Protein AF-A0A6A5S2Z6-F1 (afdb_monomer)

Structure (mmCIF, N/CA/C/O backbone):
data_AF-A0A6A5S2Z6-F1
#
_entry.id   AF-A0A6A5S2Z6-F1
#
loop_
_atom_site.group_PDB
_atom_site.id
_atom_site.type_symbol
_atom_site.label_atom_id
_atom_site.label_alt_id
_atom_site.label_comp_id
_atom_site.label_asym_id
_atom_site.label_entity_id
_atom_site.label_seq_id
_atom_site.pdbx_PDB_ins_code
_atom_site.Cartn_x
_atom_site.Cartn_y
_atom_site.Cartn_z
_atom_site.occupancy
_atom_site.B_iso_or_equiv
_atom_site.auth_seq_id
_atom_site.auth_comp_id
_atom_site.auth_asym_id
_atom_site.auth_atom_id
_atom_site.pdbx_PDB_model_num
ATOM 1 N N . MET A 1 1 ? -5.981 -47.935 0.123 1.00 41.50 1 MET A N 1
ATOM 2 C CA . MET A 1 1 ? -4.737 -47.776 -0.663 1.00 41.50 1 MET A CA 1
ATOM 3 C C . MET A 1 1 ? -5.058 -46.862 -1.833 1.00 41.50 1 MET A C 1
ATOM 5 O O . MET A 1 1 ? -5.382 -47.345 -2.907 1.00 41.50 1 MET A O 1
ATOM 9 N N . ALA A 1 2 ? -5.114 -45.555 -1.586 1.00 50.84 2 ALA A N 1
ATOM 10 C CA . ALA A 1 2 ? -5.423 -44.554 -2.604 1.00 50.84 2 ALA A CA 1
ATOM 11 C C . ALA A 1 2 ? -4.819 -43.206 -2.184 1.00 50.84 2 ALA A C 1
ATOM 13 O O . ALA A 1 2 ? -5.533 -42.231 -2.041 1.00 50.84 2 ALA A O 1
ATOM 14 N N . ASP A 1 3 ? -3.508 -43.184 -1.949 1.00 50.66 3 ASP A N 1
ATOM 15 C CA . ASP A 1 3 ? -2.749 -41.972 -1.633 1.00 50.66 3 ASP A CA 1
ATOM 16 C C . ASP A 1 3 ? -1.362 -42.120 -2.265 1.00 50.66 3 ASP A C 1
ATOM 18 O O . ASP A 1 3 ? -0.430 -42.562 -1.606 1.00 50.66 3 ASP A O 1
ATOM 22 N N . ASP A 1 4 ? -1.245 -41.865 -3.572 1.00 52.19 4 ASP A N 1
ATOM 23 C CA . ASP A 1 4 ? 0.084 -41.668 -4.192 1.00 52.19 4 ASP A CA 1
ATOM 24 C C . ASP A 1 4 ? 0.069 -40.912 -5.539 1.00 52.19 4 ASP A C 1
ATOM 26 O O . ASP A 1 4 ? 1.109 -40.520 -6.061 1.00 52.19 4 ASP A O 1
ATOM 30 N N . GLN A 1 5 ? -1.102 -40.645 -6.133 1.00 50.44 5 GLN A N 1
ATOM 31 C CA . GLN A 1 5 ? -1.165 -39.979 -7.445 1.00 50.44 5 GLN A CA 1
ATOM 32 C C . GLN A 1 5 ? -1.179 -38.441 -7.380 1.00 50.44 5 GLN A C 1
ATOM 34 O O . GLN A 1 5 ? -0.832 -37.791 -8.365 1.00 50.44 5 GLN A O 1
ATOM 39 N N . SER A 1 6 ? -1.512 -37.833 -6.234 1.00 51.25 6 SER A N 1
ATOM 40 C CA . SER A 1 6 ? -1.647 -36.368 -6.135 1.00 51.25 6 SER A CA 1
ATOM 41 C C . SER A 1 6 ? -0.305 -35.631 -6.013 1.00 51.25 6 SER A C 1
ATOM 43 O O . SER A 1 6 ? -0.178 -34.522 -6.526 1.00 51.25 6 SER A O 1
ATOM 45 N N . SER A 1 7 ? 0.715 -36.241 -5.397 1.00 50.59 7 SER A N 1
ATOM 46 C CA . SER A 1 7 ? 2.039 -35.612 -5.231 1.00 50.59 7 SER A CA 1
ATOM 47 C C . SER A 1 7 ? 2.850 -35.576 -6.530 1.00 50.59 7 SER A C 1
ATOM 49 O O . SER A 1 7 ? 3.610 -34.637 -6.757 1.00 50.59 7 SER A O 1
ATOM 51 N N . SER A 1 8 ? 2.650 -36.551 -7.425 1.00 48.97 8 SER A N 1
ATOM 52 C CA . SER A 1 8 ? 3.337 -36.584 -8.725 1.00 48.97 8 SER A CA 1
ATOM 53 C C . SER A 1 8 ? 2.816 -35.520 -9.699 1.00 48.97 8 SER A C 1
ATOM 55 O O . SER A 1 8 ? 3.585 -35.012 -10.507 1.00 48.97 8 SER A O 1
ATOM 57 N N . SER A 1 9 ? 1.538 -35.129 -9.615 1.00 49.09 9 SER A N 1
ATOM 58 C CA . SER A 1 9 ? 0.952 -34.158 -10.554 1.00 49.09 9 SER A CA 1
ATOM 59 C C . SER A 1 9 ? 1.384 -32.708 -10.289 1.00 49.09 9 SER A C 1
ATOM 61 O O . SER A 1 9 ? 1.460 -31.928 -11.235 1.00 49.09 9 SER A O 1
ATOM 63 N N . SER A 1 10 ? 1.701 -32.351 -9.037 1.00 51.34 10 SER A N 1
ATOM 64 C CA . SER A 1 10 ? 2.204 -31.012 -8.675 1.00 51.34 10 SER A CA 1
ATOM 65 C C . SER A 1 10 ? 3.621 -30.783 -9.206 1.00 51.34 10 SER A C 1
ATOM 67 O O . SER A 1 10 ? 3.896 -29.760 -9.819 1.00 51.34 10 SER A O 1
ATOM 69 N N . SER A 1 11 ? 4.501 -31.782 -9.068 1.00 56.34 11 SER A N 1
ATOM 70 C CA . SER A 1 11 ? 5.896 -31.687 -9.518 1.00 56.34 11 SER A CA 1
ATOM 71 C C . SER A 1 11 ? 6.036 -31.554 -11.038 1.00 56.34 11 SER A C 1
ATOM 73 O O . SER A 1 11 ? 7.021 -30.989 -11.508 1.00 56.34 11 SER A O 1
ATOM 75 N N . VAL A 1 12 ? 5.091 -32.093 -11.813 1.00 53.78 12 VAL A N 1
ATOM 76 C CA . VAL A 1 12 ? 5.118 -32.027 -13.283 1.00 53.78 12 VAL A CA 1
ATOM 77 C C . VAL A 1 12 ? 4.603 -30.675 -13.784 1.00 53.78 12 VAL A C 1
ATOM 79 O O . VAL A 1 12 ? 5.118 -30.171 -14.778 1.00 53.78 12 VAL A O 1
ATOM 82 N N . ALA A 1 13 ? 3.643 -30.063 -13.082 1.00 54.66 13 ALA A N 1
ATOM 83 C CA . ALA A 1 13 ? 3.184 -28.705 -13.373 1.00 54.66 13 ALA A CA 1
ATOM 84 C C . ALA A 1 13 ? 4.281 -27.668 -13.079 1.00 54.66 13 ALA A C 1
ATOM 86 O O . ALA A 1 13 ? 4.566 -26.833 -13.934 1.00 54.66 13 ALA A O 1
ATOM 87 N N . ASP A 1 14 ? 4.970 -27.799 -11.941 1.00 54.94 14 ASP A N 1
ATOM 88 C CA . ASP A 1 14 ? 6.100 -26.930 -11.583 1.00 54.94 14 ASP A CA 1
ATOM 89 C C . ASP A 1 14 ? 7.284 -27.095 -12.556 1.00 54.94 14 ASP A C 1
ATOM 91 O O . ASP A 1 14 ? 7.950 -26.126 -12.918 1.00 54.94 14 ASP A O 1
ATOM 95 N N . ALA A 1 15 ? 7.537 -28.319 -13.037 1.00 57.22 15 ALA A N 1
ATOM 96 C CA . ALA A 1 15 ? 8.577 -28.583 -14.034 1.00 57.22 15 ALA A CA 1
ATOM 97 C C . ALA A 1 15 ? 8.221 -28.044 -15.431 1.00 57.22 15 ALA A C 1
ATOM 99 O O . ALA A 1 15 ? 9.108 -27.586 -16.154 1.00 57.22 15 ALA A O 1
ATOM 100 N N . ALA A 1 16 ? 6.941 -28.087 -15.814 1.00 56.09 16 ALA A N 1
ATOM 101 C CA . ALA A 1 16 ? 6.461 -27.534 -17.077 1.00 56.09 16 ALA A CA 1
ATOM 102 C C . ALA A 1 16 ? 6.534 -25.999 -17.082 1.00 56.09 16 ALA A C 1
ATOM 104 O O . ALA A 1 16 ? 7.055 -25.431 -18.041 1.00 56.09 16 ALA A O 1
ATOM 105 N N . ASP A 1 17 ? 6.117 -25.352 -15.990 1.00 56.16 17 ASP A N 1
ATOM 106 C CA . ASP A 1 17 ? 6.232 -23.900 -15.798 1.00 56.16 17 ASP A CA 1
ATOM 107 C C . ASP A 1 17 ? 7.704 -23.449 -15.804 1.00 56.16 17 ASP A C 1
ATOM 109 O O . ASP A 1 17 ? 8.085 -22.529 -16.532 1.00 56.16 17 ASP A O 1
ATOM 113 N N . ALA A 1 18 ? 8.583 -24.182 -15.110 1.00 58.03 18 ALA A N 1
ATOM 114 C CA . ALA A 1 18 ? 10.022 -23.922 -15.136 1.00 58.03 18 ALA A CA 1
ATOM 115 C C . ALA A 1 18 ? 10.637 -24.109 -16.539 1.00 58.03 18 ALA A C 1
ATOM 117 O O . ALA A 1 18 ? 11.513 -23.340 -16.944 1.00 58.03 18 ALA A O 1
ATOM 118 N N . GLN A 1 19 ? 10.191 -25.109 -17.309 1.00 55.06 19 GLN A N 1
ATOM 119 C CA . GLN A 1 19 ? 10.643 -25.321 -18.689 1.00 55.06 19 GLN A CA 1
ATOM 120 C C . GLN A 1 19 ? 10.157 -24.231 -19.646 1.00 55.06 19 GLN A C 1
ATOM 122 O O . GLN A 1 19 ? 10.917 -23.841 -20.534 1.00 55.06 19 GLN A O 1
ATOM 127 N N . GLU A 1 20 ? 8.933 -23.735 -19.476 1.00 60.19 20 GLU A N 1
ATOM 128 C CA . GLU A 1 20 ? 8.375 -22.641 -20.274 1.00 60.19 20 GLU A CA 1
ATOM 129 C C . GLU A 1 20 ? 9.104 -21.320 -19.984 1.00 60.19 20 GLU A C 1
ATOM 131 O O . GLU A 1 20 ? 9.536 -20.633 -20.915 1.00 60.19 20 GLU A O 1
ATOM 136 N N . GLN A 1 21 ? 9.387 -21.035 -18.708 1.00 58.72 21 GLN A N 1
ATOM 137 C CA . GLN A 1 21 ? 10.212 -19.894 -18.295 1.00 58.72 21 GLN A CA 1
ATOM 138 C C . GLN A 1 21 ? 11.647 -19.978 -18.847 1.00 58.72 21 GLN A C 1
ATOM 140 O O . GLN A 1 21 ? 12.187 -18.983 -19.342 1.00 58.72 21 GLN A O 1
ATOM 145 N N . LEU A 1 22 ? 12.265 -21.166 -18.830 1.00 59.12 22 LEU A N 1
ATOM 146 C CA . LEU A 1 22 ? 13.598 -21.389 -19.407 1.00 59.12 22 LEU A CA 1
ATOM 147 C C . LEU A 1 22 ? 13.611 -21.231 -20.934 1.00 59.12 22 LEU A C 1
ATOM 149 O O . LEU A 1 22 ? 14.562 -20.665 -21.483 1.00 59.12 22 LEU A O 1
ATOM 153 N N . HIS A 1 23 ? 12.573 -21.706 -21.629 1.00 61.09 23 HIS A N 1
ATOM 154 C CA . HIS A 1 23 ? 12.463 -21.544 -23.081 1.00 61.09 23 HIS A CA 1
ATOM 155 C C . HIS A 1 23 ? 12.297 -20.072 -23.463 1.00 61.09 23 HIS A C 1
ATOM 157 O O . HIS A 1 23 ? 13.029 -19.599 -24.334 1.00 61.09 23 HIS A O 1
ATOM 163 N N . GLY A 1 24 ? 11.427 -19.340 -22.756 1.00 59.97 24 GLY A N 1
ATOM 164 C CA . GLY A 1 24 ? 11.232 -17.901 -22.945 1.00 59.97 24 GLY A CA 1
ATOM 165 C C . GLY A 1 24 ? 12.503 -17.083 -22.684 1.00 59.97 24 GLY A C 1
ATOM 166 O O . GLY A 1 24 ? 12.833 -16.176 -23.451 1.00 59.97 24 GLY A O 1
ATOM 167 N N . SER A 1 25 ? 13.275 -17.457 -21.657 1.00 58.16 25 SER A N 1
ATOM 168 C CA . SER A 1 25 ? 14.577 -16.850 -21.342 1.00 58.16 25 SER A CA 1
ATOM 169 C C . SER A 1 25 ? 15.606 -17.026 -22.460 1.00 58.16 25 SER A C 1
ATOM 171 O O . SER A 1 25 ? 16.269 -16.070 -22.876 1.00 58.16 25 SER A O 1
ATOM 173 N N . LYS A 1 26 ? 15.692 -18.236 -23.019 1.00 60.84 26 LYS A N 1
ATOM 174 C CA . LYS A 1 26 ? 16.638 -18.561 -24.090 1.00 60.84 26 LYS A CA 1
ATOM 175 C C . LYS A 1 26 ? 16.290 -17.884 -25.416 1.00 60.84 26 LYS A C 1
ATOM 177 O O . LYS A 1 26 ? 17.191 -17.397 -26.098 1.00 60.84 26 LYS A O 1
ATOM 182 N N . THR A 1 27 ? 15.012 -17.846 -25.793 1.00 65.25 27 THR A N 1
ATOM 183 C CA . THR A 1 27 ? 14.573 -17.189 -27.035 1.00 65.25 27 THR A CA 1
ATOM 184 C C . THR A 1 27 ? 14.797 -15.684 -26.990 1.00 65.25 27 THR A C 1
ATOM 186 O O . THR A 1 27 ? 15.236 -15.110 -27.983 1.00 65.25 27 THR A O 1
ATOM 189 N N . PHE A 1 28 ? 14.583 -15.059 -25.829 1.00 62.12 28 PHE A N 1
ATOM 190 C CA . PHE A 1 28 ? 14.819 -13.631 -25.648 1.00 62.12 28 PHE A CA 1
ATOM 191 C C . PHE A 1 28 ? 16.302 -13.258 -25.776 1.00 62.12 28 PHE A C 1
ATOM 193 O O . PHE A 1 28 ? 16.645 -12.329 -26.505 1.00 62.12 28 PHE A O 1
ATOM 200 N N . TYR A 1 29 ? 17.194 -14.015 -25.127 1.00 61.50 29 TYR A N 1
ATOM 201 C CA . TYR A 1 29 ? 18.642 -13.788 -25.215 1.00 61.50 29 TYR A CA 1
ATOM 202 C C . TYR A 1 29 ? 19.142 -13.781 -26.669 1.00 61.50 29 TYR A C 1
ATOM 204 O O . TYR A 1 29 ? 19.932 -12.923 -27.045 1.00 61.50 29 TYR A O 1
ATOM 212 N N . ILE A 1 30 ? 18.636 -14.701 -27.496 1.00 67.44 30 ILE A N 1
ATOM 213 C CA . ILE A 1 30 ? 18.997 -14.819 -28.918 1.00 67.44 30 ILE A CA 1
ATOM 214 C C . ILE A 1 30 ? 18.457 -13.644 -29.755 1.00 67.44 30 ILE A C 1
ATOM 216 O O . ILE A 1 30 ? 19.055 -13.308 -30.774 1.00 67.44 30 ILE A O 1
ATOM 220 N N . GLN A 1 31 ? 17.334 -13.039 -29.357 1.00 63.91 31 GLN A N 1
ATOM 221 C CA . GLN A 1 31 ? 16.683 -11.959 -30.107 1.00 63.91 31 GLN A CA 1
ATOM 222 C C . GLN A 1 31 ? 17.160 -10.555 -29.727 1.00 63.91 31 GLN A C 1
ATOM 224 O O . GLN A 1 31 ? 17.081 -9.662 -30.566 1.00 63.91 31 GLN A O 1
ATOM 229 N N . VAL A 1 32 ? 17.609 -10.343 -28.486 1.00 62.75 32 VAL A N 1
ATOM 230 C CA . VAL A 1 32 ? 17.874 -8.993 -27.953 1.00 62.75 32 VAL A CA 1
ATOM 231 C C . VAL A 1 32 ? 19.346 -8.697 -27.703 1.00 62.75 32 VAL A C 1
ATOM 233 O O . VAL A 1 32 ? 19.722 -7.531 -27.710 1.00 62.75 32 VAL A O 1
ATOM 236 N N . VAL A 1 33 ? 20.188 -9.711 -27.506 1.00 60.94 33 VAL A N 1
ATOM 237 C CA . VAL A 1 33 ? 21.628 -9.493 -27.343 1.00 60.94 33 VAL A CA 1
ATOM 238 C C . VAL A 1 33 ? 22.299 -9.635 -28.704 1.00 60.94 33 VAL A C 1
ATOM 240 O O . VAL A 1 33 ? 22.425 -10.747 -29.225 1.00 60.94 33 VAL A O 1
ATOM 243 N N . GLU A 1 34 ? 22.732 -8.519 -29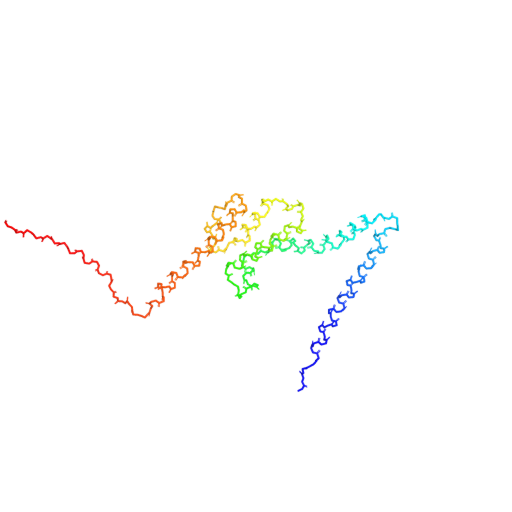.294 1.00 63.00 34 GLU A N 1
ATOM 244 C CA . GLU A 1 34 ? 23.580 -8.575 -30.486 1.00 63.00 34 GLU A CA 1
ATOM 245 C C . GLU A 1 34 ? 24.959 -9.136 -30.102 1.00 63.00 34 GLU A C 1
ATOM 247 O O . GLU A 1 34 ? 25.438 -8.948 -28.985 1.00 63.00 34 GLU A O 1
ATOM 252 N N . ARG A 1 35 ? 25.635 -9.851 -31.013 1.00 61.22 35 ARG A N 1
ATOM 253 C CA . ARG A 1 35 ? 26.946 -10.473 -30.712 1.00 61.22 35 ARG A CA 1
ATOM 254 C C . ARG A 1 35 ? 28.013 -9.478 -30.250 1.00 61.22 35 ARG A C 1
ATOM 256 O O . ARG A 1 35 ? 28.972 -9.896 -29.603 1.00 61.22 35 ARG A O 1
ATOM 263 N N . ASP A 1 36 ? 27.829 -8.211 -30.595 1.00 67.62 36 ASP A N 1
ATOM 264 C CA . ASP A 1 36 ? 28.790 -7.137 -30.380 1.00 67.62 36 ASP A CA 1
ATOM 265 C C . ASP A 1 36 ? 28.407 -6.260 -29.172 1.00 67.62 36 ASP A C 1
ATOM 267 O O . ASP A 1 36 ? 29.111 -5.299 -28.851 1.00 67.62 36 ASP A O 1
ATOM 271 N N . ASP A 1 37 ? 27.313 -6.596 -28.474 1.00 67.81 37 ASP A N 1
ATOM 272 C CA . ASP A 1 37 ? 26.903 -5.902 -27.262 1.00 67.81 37 ASP A CA 1
ATOM 273 C C . ASP A 1 37 ? 27.936 -6.069 -26.148 1.00 67.81 37 ASP A C 1
ATOM 275 O O . ASP A 1 37 ? 28.433 -7.158 -25.842 1.00 67.81 37 ASP A O 1
ATOM 279 N N . SER A 1 38 ? 28.216 -4.963 -25.463 1.00 78.19 38 SER A N 1
ATOM 280 C CA . SER A 1 38 ? 28.967 -5.025 -24.217 1.00 78.19 38 SER A CA 1
ATOM 281 C C . SER A 1 38 ? 28.203 -5.864 -23.186 1.00 78.19 38 SER A C 1
ATOM 283 O O . SER A 1 38 ? 26.974 -5.842 -23.116 1.00 78.19 38 SER A O 1
ATOM 285 N N . PHE A 1 39 ? 28.924 -6.535 -22.290 1.00 75.06 39 PHE A N 1
ATOM 286 C CA . PHE A 1 39 ? 28.296 -7.266 -21.185 1.00 75.06 39 PHE A CA 1
ATOM 287 C C . PHE A 1 39 ? 27.312 -6.394 -20.379 1.00 75.06 39 PHE A C 1
ATOM 289 O O . PHE A 1 39 ? 26.271 -6.875 -19.940 1.00 75.06 39 PHE A O 1
ATOM 296 N N . ALA A 1 40 ? 27.610 -5.101 -20.220 1.00 78.06 40 ALA A N 1
ATOM 297 C CA . ALA A 1 40 ? 26.754 -4.164 -19.501 1.00 78.06 40 ALA A CA 1
ATOM 298 C C . ALA A 1 40 ? 25.430 -3.871 -20.234 1.00 78.06 40 ALA A C 1
ATOM 300 O O . ALA A 1 40 ? 24.387 -3.800 -19.578 1.00 78.06 40 ALA A O 1
ATOM 301 N N . SER A 1 41 ? 25.445 -3.727 -21.567 1.00 74.31 41 SER A N 1
ATOM 302 C CA . SER A 1 41 ? 24.225 -3.512 -22.362 1.00 74.31 41 SER A CA 1
ATOM 303 C C . SER A 1 41 ? 23.371 -4.773 -22.409 1.00 74.31 41 SER A C 1
ATOM 305 O O . SER A 1 41 ? 22.185 -4.698 -22.093 1.00 74.31 41 SER A O 1
ATOM 307 N N . ALA A 1 42 ? 23.983 -5.937 -22.647 1.00 75.06 42 ALA A N 1
ATOM 308 C CA . ALA A 1 42 ? 23.302 -7.230 -22.607 1.00 75.06 42 ALA A CA 1
ATOM 309 C C . ALA A 1 42 ? 22.665 -7.502 -21.232 1.00 75.06 42 ALA A C 1
ATOM 311 O O . ALA A 1 42 ? 21.487 -7.846 -21.140 1.00 75.06 42 ALA A O 1
ATOM 312 N N . TYR A 1 43 ? 23.410 -7.275 -20.142 1.00 75.44 43 TYR A N 1
ATOM 313 C CA . TYR A 1 43 ? 22.893 -7.410 -18.777 1.00 75.44 43 TYR A CA 1
ATOM 314 C C . TYR A 1 43 ? 21.724 -6.460 -18.514 1.00 75.44 43 TYR A C 1
ATOM 316 O O . TYR A 1 43 ? 20.722 -6.871 -17.936 1.00 75.44 43 TYR A O 1
ATOM 324 N N . THR A 1 44 ? 21.825 -5.203 -18.953 1.00 73.44 44 THR A N 1
ATOM 325 C CA . THR A 1 44 ? 20.756 -4.216 -18.767 1.00 73.44 44 THR A CA 1
ATOM 326 C C . THR A 1 44 ? 19.519 -4.583 -19.582 1.00 73.44 44 THR A C 1
ATOM 328 O O . THR A 1 44 ? 18.422 -4.532 -19.047 1.00 73.44 44 THR A O 1
ATOM 331 N N . ALA A 1 45 ? 19.667 -5.029 -20.830 1.00 69.12 45 ALA A N 1
ATOM 332 C CA . ALA A 1 45 ? 18.548 -5.437 -21.677 1.00 69.12 45 ALA A CA 1
ATOM 333 C C . ALA A 1 45 ? 17.808 -6.663 -21.117 1.00 69.12 45 ALA A C 1
ATOM 335 O O . ALA A 1 45 ? 16.580 -6.661 -21.034 1.00 69.12 45 ALA A O 1
ATOM 336 N N . ILE A 1 46 ? 18.550 -7.671 -20.646 1.00 72.38 46 ILE A N 1
ATOM 337 C CA . ILE A 1 46 ? 17.987 -8.857 -19.982 1.00 72.38 46 ILE A CA 1
ATOM 338 C C . ILE A 1 46 ? 17.316 -8.464 -18.666 1.00 72.38 46 ILE A C 1
ATOM 340 O O . ILE A 1 46 ? 16.162 -8.817 -18.425 1.00 72.38 46 ILE A O 1
ATOM 344 N N . LYS A 1 47 ? 18.006 -7.689 -17.823 1.00 70.75 47 LYS A N 1
ATOM 345 C CA . LYS A 1 47 ? 17.457 -7.195 -16.556 1.00 70.75 47 LYS A CA 1
ATOM 346 C C . LYS A 1 47 ? 16.186 -6.392 -16.779 1.00 70.75 47 LYS A C 1
ATOM 348 O O . LYS A 1 47 ? 15.268 -6.503 -15.975 1.00 70.75 47 LYS A O 1
ATOM 353 N N . ASN A 1 48 ? 16.139 -5.602 -17.841 1.00 66.38 48 ASN A N 1
ATOM 354 C CA . ASN A 1 48 ? 14.995 -4.778 -18.153 1.00 66.38 48 ASN A CA 1
ATOM 355 C C . ASN A 1 48 ? 13.827 -5.635 -18.638 1.00 66.38 48 ASN A C 1
ATOM 357 O O . ASN A 1 48 ? 12.751 -5.583 -18.063 1.00 66.38 48 ASN A O 1
ATOM 361 N N . HIS A 1 49 ? 14.039 -6.521 -19.602 1.00 65.56 49 HIS A N 1
ATOM 362 C CA . HIS A 1 49 ? 12.965 -7.367 -20.116 1.00 65.56 49 HIS A CA 1
ATOM 363 C C . HIS A 1 49 ? 12.310 -8.252 -19.049 1.00 65.56 49 HIS A C 1
ATOM 365 O O . HIS A 1 49 ? 11.086 -8.325 -18.974 1.00 65.56 49 HIS A O 1
ATOM 371 N N . PHE A 1 50 ? 13.108 -8.870 -18.174 1.00 61.69 50 PHE A N 1
ATOM 372 C CA . PHE A 1 50 ? 12.563 -9.722 -17.115 1.00 61.69 50 PHE A CA 1
ATOM 373 C C . PHE A 1 50 ? 12.008 -8.946 -15.921 1.00 61.69 50 PHE A C 1
ATOM 375 O O . PHE A 1 50 ? 11.208 -9.504 -15.182 1.00 61.69 50 PHE A O 1
ATOM 382 N N . ASN A 1 51 ? 12.367 -7.673 -15.728 1.00 62.06 51 ASN A N 1
ATOM 383 C CA . ASN A 1 51 ? 11.800 -6.874 -14.638 1.00 62.06 51 ASN A CA 1
ATOM 384 C C . ASN A 1 51 ? 10.630 -5.967 -15.055 1.00 62.06 51 ASN A C 1
ATOM 386 O O . ASN A 1 51 ? 9.973 -5.448 -14.156 1.00 62.06 51 ASN A O 1
ATOM 390 N N . HIS A 1 52 ? 10.406 -5.661 -16.341 1.00 62.31 52 HIS A N 1
ATOM 391 C CA . HIS A 1 52 ? 9.742 -4.387 -16.681 1.00 62.31 52 HIS A CA 1
ATOM 392 C C . HIS A 1 52 ? 8.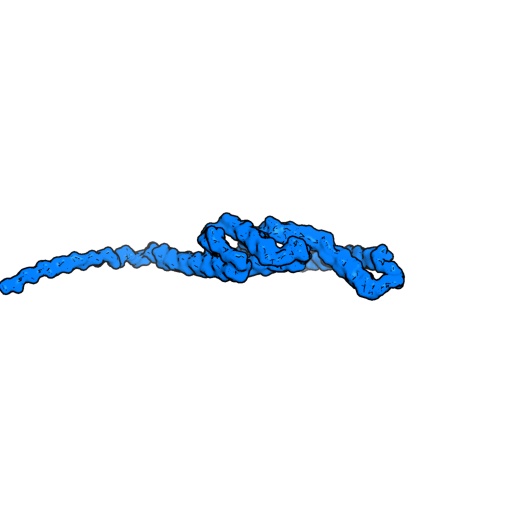266 -4.416 -17.078 1.00 62.31 52 HIS A C 1
ATOM 394 O O . HIS A 1 52 ? 7.631 -3.408 -16.809 1.00 62.31 52 HIS A O 1
ATOM 400 N N . ASP A 1 53 ? 7.673 -5.501 -17.589 1.00 55.97 53 ASP A N 1
ATOM 401 C CA . ASP A 1 53 ? 6.262 -5.409 -18.033 1.00 55.97 53 ASP A CA 1
ATOM 402 C C . ASP A 1 53 ? 5.274 -6.232 -17.199 1.00 55.97 53 ASP A C 1
ATOM 404 O O . ASP A 1 53 ? 4.370 -5.666 -16.580 1.00 55.97 53 ASP A O 1
ATOM 408 N N . VAL A 1 54 ? 5.447 -7.552 -17.098 1.00 57.66 54 VAL A N 1
ATOM 409 C CA . VAL A 1 54 ? 4.476 -8.399 -16.372 1.00 57.66 54 VAL A CA 1
ATOM 410 C C . VAL A 1 54 ? 4.515 -8.128 -14.865 1.00 57.66 54 VAL A C 1
ATOM 412 O O . VAL A 1 54 ? 3.478 -7.998 -14.212 1.00 57.66 54 VAL A O 1
ATOM 415 N N . HIS A 1 55 ? 5.714 -7.966 -14.306 1.00 65.94 55 HIS A N 1
ATOM 416 C CA . HIS A 1 55 ? 5.868 -7.662 -12.887 1.00 65.94 55 HIS A CA 1
ATOM 417 C C . HIS A 1 55 ? 5.445 -6.229 -12.554 1.00 65.94 55 HIS A C 1
ATOM 419 O O . HIS A 1 55 ? 4.815 -6.013 -11.523 1.00 65.94 55 HIS A O 1
ATOM 425 N N . HIS A 1 56 ? 5.710 -5.254 -13.430 1.00 76.38 56 HIS A N 1
ATOM 426 C CA . HIS A 1 56 ? 5.343 -3.854 -13.185 1.00 76.38 56 HIS A CA 1
ATOM 427 C C . HIS A 1 56 ? 3.823 -3.660 -13.129 1.00 76.38 56 HIS A C 1
ATOM 429 O O . HIS A 1 56 ? 3.322 -3.025 -12.201 1.00 76.38 56 HIS A O 1
ATOM 435 N N . GLN A 1 57 ? 3.075 -4.311 -14.029 1.00 79.88 57 GLN A N 1
ATOM 436 C CA . GLN A 1 57 ? 1.608 -4.316 -13.983 1.00 79.88 57 GLN A CA 1
ATOM 437 C C . GLN A 1 57 ? 1.058 -4.965 -12.710 1.00 79.88 57 GLN A C 1
ATOM 439 O O . GLN A 1 57 ? 0.109 -4.446 -12.113 1.00 79.88 57 GLN A O 1
ATOM 444 N N . HIS A 1 58 ? 1.658 -6.073 -12.266 1.00 84.44 58 HIS A N 1
ATOM 445 C CA . HIS A 1 58 ? 1.269 -6.724 -11.016 1.00 84.44 58 HIS A CA 1
ATOM 446 C C . HIS A 1 58 ? 1.495 -5.797 -9.814 1.00 84.44 58 HIS A C 1
ATOM 448 O O . HIS A 1 58 ? 0.577 -5.584 -9.023 1.00 84.44 58 HIS A O 1
ATOM 454 N N . TYR A 1 59 ? 2.671 -5.169 -9.713 1.00 87.25 59 TYR A N 1
ATOM 455 C CA . TYR A 1 59 ? 2.964 -4.211 -8.642 1.00 87.25 59 TYR A CA 1
ATOM 456 C C . TYR A 1 59 ? 2.062 -2.976 -8.689 1.00 87.25 59 TYR A C 1
ATOM 458 O O . TYR A 1 59 ? 1.671 -2.473 -7.639 1.00 87.25 59 TYR A O 1
ATOM 466 N N . TYR A 1 60 ? 1.678 -2.502 -9.876 1.00 88.56 60 TYR A N 1
ATOM 467 C CA . TYR A 1 60 ? 0.736 -1.387 -10.010 1.00 88.56 60 TYR A CA 1
ATOM 468 C C . TYR A 1 60 ? -0.680 -1.774 -9.567 1.00 88.56 60 TYR A C 1
ATOM 470 O O . TYR A 1 60 ? -1.371 -1.015 -8.880 1.00 88.56 60 TYR A O 1
ATOM 478 N N . THR A 1 61 ? -1.110 -2.982 -9.927 1.00 89.31 61 THR A N 1
ATOM 479 C CA . THR A 1 61 ? -2.398 -3.532 -9.493 1.00 89.31 61 THR A CA 1
ATOM 480 C C . THR A 1 61 ? -2.421 -3.681 -7.977 1.00 89.31 61 THR A C 1
ATOM 482 O O . THR A 1 61 ? -3.360 -3.229 -7.323 1.00 89.31 61 THR A O 1
ATOM 485 N N . ASP A 1 62 ? -1.366 -4.243 -7.392 1.00 90.06 62 ASP A N 1
ATOM 486 C CA . ASP A 1 62 ? -1.227 -4.343 -5.943 1.00 90.06 62 ASP A CA 1
ATOM 487 C C . ASP A 1 62 ? -1.203 -2.962 -5.281 1.00 90.06 62 ASP A C 1
ATOM 489 O O . ASP A 1 62 ? -1.918 -2.747 -4.304 1.00 90.06 62 ASP A O 1
ATOM 493 N N . TRP A 1 63 ? -0.467 -1.998 -5.831 1.00 91.12 63 TRP A N 1
ATOM 494 C CA . TRP A 1 63 ? -0.402 -0.628 -5.317 1.00 91.12 63 TRP A CA 1
ATOM 495 C C . TRP A 1 63 ? -1.772 0.061 -5.260 1.00 91.12 63 TRP A C 1
ATOM 497 O O . TRP A 1 63 ? -2.075 0.758 -4.295 1.00 91.12 63 TRP A O 1
ATOM 507 N N . THR A 1 64 ? -2.617 -0.145 -6.273 1.00 90.44 64 THR A N 1
ATOM 508 C CA . THR A 1 64 ? -3.927 0.523 -6.387 1.00 90.44 64 THR A CA 1
ATOM 509 C C . THR A 1 64 ? -5.071 -0.222 -5.699 1.00 90.44 64 THR A C 1
ATOM 511 O O . THR A 1 64 ? -6.065 0.401 -5.329 1.00 90.44 64 THR A O 1
ATOM 514 N N . THR A 1 65 ? -4.952 -1.540 -5.512 1.00 91.06 65 THR A N 1
ATOM 515 C CA . THR A 1 65 ? -6.034 -2.387 -4.971 1.00 91.06 65 THR A CA 1
ATOM 516 C C . THR A 1 65 ? -5.770 -2.921 -3.564 1.00 91.06 65 THR A C 1
ATOM 518 O O . THR A 1 65 ? -6.673 -3.503 -2.952 1.00 91.06 65 THR A O 1
ATOM 521 N N . THR A 1 66 ? -4.557 -2.750 -3.029 1.00 91.56 66 THR A N 1
ATOM 522 C CA . THR A 1 66 ? -4.246 -3.142 -1.649 1.00 91.56 66 THR A CA 1
ATOM 523 C C . THR A 1 66 ? -4.982 -2.224 -0.680 1.00 91.56 66 THR A C 1
ATOM 525 O O . THR A 1 66 ? -4.789 -1.012 -0.661 1.00 91.56 66 THR A O 1
ATOM 528 N N . THR A 1 67 ? -5.826 -2.825 0.153 1.00 92.00 67 THR A N 1
ATOM 529 C CA . THR A 1 67 ? -6.566 -2.148 1.221 1.00 92.00 67 THR A CA 1
ATOM 530 C C . THR A 1 67 ? -6.427 -2.943 2.505 1.00 92.00 67 THR A C 1
ATOM 532 O O . THR A 1 67 ? -6.226 -4.159 2.475 1.00 92.00 67 THR A O 1
ATOM 535 N N . PHE A 1 68 ? -6.574 -2.281 3.648 1.00 89.81 68 PHE A N 1
ATOM 536 C CA . PHE A 1 68 ? -6.468 -2.939 4.948 1.00 89.81 68 PHE A CA 1
ATOM 537 C C . PHE A 1 68 ? -7.496 -4.058 5.123 1.00 89.81 68 P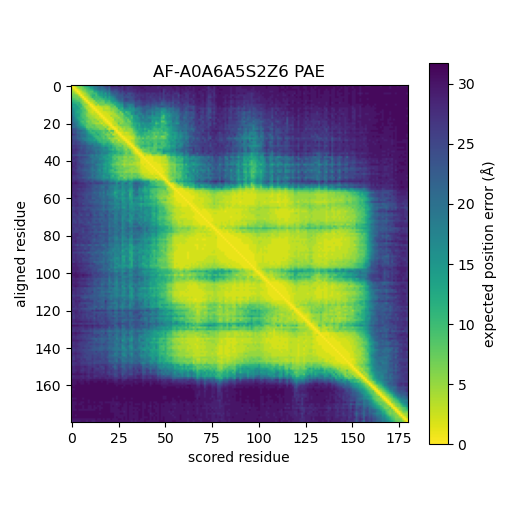HE A C 1
ATOM 539 O O . PHE A 1 68 ? -7.165 -5.140 5.604 1.00 89.81 68 PHE A O 1
ATOM 546 N N . ALA A 1 69 ? -8.731 -3.831 4.664 1.00 89.25 69 ALA A N 1
ATOM 547 C CA . ALA A 1 69 ? -9.786 -4.838 4.692 1.00 89.25 69 ALA A CA 1
ATOM 548 C C . ALA A 1 69 ? -9.386 -6.099 3.914 1.00 89.25 69 ALA A C 1
ATOM 550 O O . ALA A 1 69 ? -9.545 -7.207 4.425 1.00 89.25 69 ALA A O 1
ATOM 551 N N . ARG A 1 70 ? -8.803 -5.927 2.720 1.00 90.19 70 ARG A N 1
ATOM 552 C CA . ARG A 1 70 ? -8.325 -7.037 1.892 1.00 90.19 70 ARG A CA 1
ATOM 553 C C . ARG A 1 70 ? -7.177 -7.792 2.562 1.00 90.19 70 ARG A C 1
ATOM 555 O O . ARG A 1 70 ? -7.255 -9.012 2.697 1.00 90.19 70 ARG A O 1
ATOM 562 N N . THR A 1 71 ? -6.163 -7.086 3.063 1.00 91.25 71 THR A N 1
ATOM 563 C CA . THR A 1 71 ? -5.032 -7.719 3.763 1.00 91.25 71 THR A CA 1
ATOM 564 C C . THR A 1 71 ? -5.501 -8.501 4.990 1.00 91.25 71 THR A C 1
ATOM 566 O O . THR A 1 71 ? -4.994 -9.591 5.253 1.00 91.25 71 THR A O 1
ATOM 569 N N . ARG A 1 72 ? -6.513 -7.996 5.707 1.00 89.69 72 ARG A N 1
ATOM 570 C CA . ARG A 1 72 ? -7.130 -8.688 6.845 1.00 89.69 72 ARG A CA 1
ATOM 571 C C . ARG A 1 72 ? -7.859 -9.963 6.423 1.00 89.69 72 ARG A C 1
ATOM 573 O O . ARG A 1 72 ? -7.707 -10.985 7.081 1.00 89.69 72 ARG A O 1
ATOM 580 N N . THR A 1 73 ? -8.610 -9.931 5.320 1.00 89.62 73 THR A N 1
ATOM 581 C CA . THR A 1 73 ? -9.282 -11.134 4.794 1.00 89.62 73 THR A CA 1
ATOM 582 C C . THR A 1 73 ? -8.302 -12.187 4.280 1.00 89.62 73 THR A C 1
ATOM 584 O O . THR A 1 73 ? -8.559 -13.376 4.433 1.00 89.62 73 THR A O 1
ATOM 587 N N . GLU A 1 74 ? -7.167 -11.766 3.719 1.00 90.19 74 GLU A N 1
ATOM 588 C CA . GLU A 1 74 ? -6.099 -12.661 3.249 1.00 90.19 74 GLU A CA 1
ATOM 589 C C . GLU A 1 74 ? -5.271 -13.243 4.412 1.00 90.19 74 GLU A C 1
ATOM 591 O O . GLU A 1 74 ? -4.619 -14.273 4.259 1.00 90.19 74 GLU A O 1
ATOM 596 N N . ASN A 1 75 ? -5.309 -12.612 5.591 1.00 89.62 75 ASN A N 1
ATOM 597 C CA . ASN A 1 75 ? -4.547 -13.013 6.774 1.00 89.62 75 ASN A CA 1
ATOM 598 C C . ASN A 1 75 ? -5.457 -13.165 8.014 1.00 89.62 75 ASN A C 1
ATOM 600 O O . ASN A 1 75 ? -5.254 -12.462 9.005 1.00 89.62 75 ASN A O 1
ATOM 604 N N . PRO A 1 76 ? -6.431 -14.098 8.012 1.00 87.31 76 PRO A N 1
ATOM 605 C CA . PRO A 1 76 ? -7.408 -14.225 9.099 1.00 87.31 76 PRO A CA 1
ATOM 606 C C . PRO A 1 76 ? -6.790 -14.670 10.434 1.00 87.31 76 PRO A C 1
ATOM 608 O O . PRO A 1 76 ? -7.363 -14.426 11.490 1.00 87.31 76 PRO A O 1
ATOM 611 N N . ASN A 1 77 ? -5.617 -15.305 10.393 1.00 89.44 77 ASN A N 1
ATOM 612 C CA . ASN A 1 77 ? -4.920 -15.818 11.576 1.00 89.44 77 ASN A CA 1
ATOM 613 C C . ASN A 1 77 ? -4.005 -14.780 12.242 1.00 89.44 77 ASN A C 1
ATOM 615 O O . ASN A 1 77 ? -3.347 -15.104 13.228 1.00 89.44 77 ASN A O 1
ATOM 619 N N . LYS A 1 78 ? -3.902 -13.573 11.676 1.00 90.50 78 LYS A N 1
ATOM 620 C CA . LYS A 1 78 ? -2.951 -12.550 12.114 1.00 90.50 78 LYS A CA 1
ATOM 621 C C . LYS A 1 78 ? -3.640 -11.442 12.892 1.00 90.50 78 LYS A C 1
ATOM 623 O O . LYS A 1 78 ? -4.782 -11.077 12.610 1.00 90.50 78 LYS A O 1
ATOM 628 N N . GLY A 1 79 ? -2.923 -10.888 13.865 1.00 87.88 79 GLY A N 1
ATOM 629 C CA . GLY A 1 79 ? -3.408 -9.753 14.650 1.00 87.88 79 GLY A CA 1
ATOM 630 C C . GLY A 1 79 ? -3.481 -8.467 13.822 1.00 87.88 79 GLY A C 1
ATOM 631 O O . GLY A 1 79 ? -2.783 -8.320 12.820 1.00 87.88 79 GLY A O 1
ATOM 632 N N . LEU A 1 80 ? -4.274 -7.487 14.273 1.00 87.81 80 LEU A N 1
ATOM 633 C CA . LEU A 1 80 ? -4.395 -6.175 13.614 1.00 87.81 80 LEU A CA 1
ATOM 634 C C . LEU A 1 80 ? -3.038 -5.507 13.356 1.00 87.81 80 LEU A C 1
ATOM 636 O O . LEU A 1 80 ? -2.808 -4.962 12.278 1.00 87.81 80 LEU A O 1
ATOM 640 N N . HIS A 1 81 ? -2.128 -5.594 14.327 1.00 89.12 81 HIS A N 1
ATOM 641 C CA . HIS A 1 81 ? -0.780 -5.046 14.212 1.00 89.12 81 HIS A CA 1
ATOM 642 C C . HIS A 1 81 ? 0.039 -5.729 13.103 1.00 89.12 81 HIS A C 1
ATOM 644 O O . HIS A 1 81 ? 0.697 -5.061 12.309 1.00 89.12 81 HIS A O 1
ATOM 650 N N . GLU A 1 82 ? -0.038 -7.056 13.000 1.00 89.69 82 GLU A N 1
ATOM 651 C CA . GLU A 1 82 ? 0.664 -7.814 11.960 1.00 89.69 82 GLU A CA 1
ATOM 652 C C . GLU A 1 82 ? 0.082 -7.529 10.573 1.00 89.69 82 GLU A C 1
ATOM 654 O O . GLU A 1 82 ? 0.828 -7.351 9.613 1.00 89.69 82 GLU A O 1
ATOM 659 N N . VAL A 1 83 ? -1.247 -7.434 10.464 1.00 91.94 83 VAL A N 1
ATOM 660 C CA . VAL A 1 83 ? -1.939 -7.072 9.217 1.00 91.94 83 VAL A CA 1
ATOM 661 C C . VAL A 1 83 ? -1.519 -5.678 8.743 1.00 91.94 83 VAL A C 1
ATOM 663 O O . VAL A 1 83 ? -1.252 -5.492 7.555 1.00 91.94 83 VAL A O 1
ATOM 666 N N . LEU A 1 84 ? -1.412 -4.715 9.664 1.00 89.94 84 LEU A N 1
ATOM 667 C CA . LEU A 1 84 ? -0.906 -3.372 9.376 1.00 89.94 84 LEU A CA 1
ATOM 668 C C . LEU A 1 84 ? 0.525 -3.424 8.835 1.00 89.94 84 LEU A C 1
ATOM 670 O O . LEU A 1 84 ? 0.812 -2.811 7.806 1.00 89.94 84 LEU A O 1
ATOM 674 N N . GLN A 1 85 ? 1.408 -4.183 9.485 1.00 91.38 85 GLN A N 1
ATOM 675 C CA . GLN A 1 85 ? 2.804 -4.281 9.065 1.00 91.38 85 GLN A CA 1
ATOM 676 C C . GLN A 1 85 ? 2.930 -4.924 7.675 1.00 91.38 85 GLN A C 1
ATOM 678 O O . GLN A 1 85 ? 3.617 -4.379 6.817 1.00 91.38 85 GLN A O 1
ATOM 683 N N . ILE A 1 86 ? 2.179 -5.997 7.404 1.00 92.31 86 ILE A N 1
ATOM 684 C CA . ILE A 1 86 ? 2.149 -6.663 6.089 1.00 92.31 86 ILE A CA 1
ATOM 685 C C . ILE A 1 86 ? 1.697 -5.710 4.986 1.00 92.31 86 ILE A C 1
ATOM 687 O O . ILE A 1 86 ? 2.277 -5.702 3.901 1.00 92.31 86 ILE A O 1
ATOM 691 N N . LEU A 1 87 ? 0.661 -4.910 5.245 1.00 91.94 87 LEU A N 1
ATOM 692 C CA . LEU A 1 87 ? 0.180 -3.940 4.269 1.00 91.94 87 LEU A CA 1
ATOM 693 C C . LEU A 1 87 ? 1.250 -2.886 3.969 1.00 91.94 87 LEU A C 1
ATOM 695 O O . LEU A 1 87 ? 1.500 -2.594 2.800 1.00 91.94 87 LEU A O 1
ATOM 699 N N . LEU A 1 88 ? 1.880 -2.325 5.006 1.00 91.94 88 LEU A N 1
ATOM 700 C CA . LEU A 1 88 ? 2.929 -1.317 4.842 1.00 91.94 88 LEU A CA 1
ATOM 701 C C . LEU A 1 88 ? 4.128 -1.875 4.069 1.00 91.94 88 LEU A C 1
ATOM 703 O O . LEU A 1 88 ? 4.580 -1.237 3.117 1.00 91.94 88 LEU A O 1
ATOM 707 N N . ASP A 1 89 ? 4.582 -3.079 4.415 1.00 91.75 89 ASP A N 1
ATOM 708 C CA . ASP A 1 89 ? 5.689 -3.752 3.731 1.00 91.75 89 ASP A CA 1
ATOM 709 C C . ASP A 1 89 ? 5.350 -4.017 2.257 1.00 91.75 89 ASP A C 1
ATOM 711 O O . ASP A 1 89 ? 6.170 -3.762 1.370 1.00 91.75 89 ASP A O 1
ATOM 715 N N . LYS A 1 90 ? 4.114 -4.454 1.969 1.00 91.25 90 LYS A N 1
ATOM 716 C CA . LYS A 1 90 ? 3.640 -4.684 0.598 1.00 91.25 90 LYS A CA 1
ATOM 717 C C . LYS A 1 90 ? 3.602 -3.390 -0.215 1.00 91.25 90 LYS A C 1
ATOM 719 O O . LYS A 1 90 ? 4.073 -3.379 -1.352 1.00 91.25 90 LYS A O 1
ATOM 724 N N . LEU A 1 91 ? 3.092 -2.293 0.348 1.00 91.31 91 LEU A N 1
ATOM 725 C CA . LEU A 1 91 ? 3.072 -0.999 -0.340 1.00 91.31 91 LEU A CA 1
ATOM 726 C C . LEU A 1 91 ? 4.489 -0.477 -0.592 1.00 91.31 91 LEU A C 1
ATOM 728 O O . LEU A 1 91 ? 4.791 -0.063 -1.708 1.00 91.31 91 LEU A O 1
ATOM 732 N N . GLN A 1 92 ? 5.390 -0.555 0.388 1.00 89.62 92 GLN A N 1
ATOM 733 C CA . GLN A 1 92 ? 6.787 -0.154 0.198 1.00 89.62 92 GLN A CA 1
ATOM 734 C C . GLN A 1 92 ? 7.500 -1.005 -0.862 1.00 89.62 92 GLN A C 1
ATOM 736 O O . GLN A 1 92 ? 8.280 -0.474 -1.656 1.00 89.62 92 GLN A O 1
ATOM 741 N N . LEU A 1 93 ? 7.222 -2.311 -0.914 1.00 88.69 93 LEU A N 1
ATOM 742 C CA . LEU A 1 93 ? 7.728 -3.193 -1.966 1.00 88.69 93 LEU A CA 1
ATOM 743 C C . LEU A 1 93 ? 7.222 -2.756 -3.345 1.00 88.69 93 LEU A C 1
ATOM 745 O O . LEU A 1 93 ? 8.025 -2.601 -4.265 1.00 88.69 93 LEU A O 1
ATOM 749 N N . CYS A 1 94 ? 5.917 -2.501 -3.473 1.00 89.06 94 CYS A N 1
ATOM 750 C CA . CYS A 1 94 ? 5.319 -2.021 -4.716 1.00 89.06 94 CYS A CA 1
ATOM 751 C C . CYS A 1 94 ? 5.931 -0.683 -5.145 1.00 89.06 94 CYS A C 1
ATOM 753 O O . CYS A 1 94 ? 6.305 -0.534 -6.302 1.00 89.06 94 CYS A O 1
ATOM 755 N N . GLN A 1 95 ? 6.130 0.258 -4.218 1.00 88.19 95 GLN A N 1
ATOM 756 C CA . GLN A 1 95 ? 6.780 1.536 -4.513 1.00 88.19 95 GLN A CA 1
ATOM 757 C C . GLN A 1 95 ? 8.184 1.342 -5.100 1.00 88.19 95 GLN A C 1
ATOM 759 O O . GLN A 1 95 ? 8.520 1.931 -6.128 1.00 88.19 95 GLN A O 1
ATOM 764 N N . ARG A 1 96 ? 9.002 0.486 -4.470 1.00 84.44 96 ARG A N 1
ATOM 765 C CA . ARG A 1 96 ? 10.365 0.182 -4.936 1.00 84.44 96 ARG A CA 1
ATOM 766 C C . ARG A 1 96 ? 10.361 -0.476 -6.313 1.00 84.44 96 ARG A C 1
ATOM 768 O O . ARG A 1 96 ? 11.222 -0.165 -7.130 1.00 84.44 96 ARG A O 1
ATOM 775 N N . ALA A 1 97 ? 9.405 -1.366 -6.564 1.00 82.25 97 ALA A N 1
ATOM 776 C CA . ALA A 1 97 ? 9.292 -2.078 -7.829 1.00 82.25 97 ALA A CA 1
ATOM 777 C C . ALA A 1 97 ? 8.734 -1.209 -8.970 1.00 82.25 97 ALA A C 1
ATOM 779 O O . ALA A 1 97 ? 9.119 -1.390 -10.123 1.00 82.25 97 ALA A O 1
ATOM 780 N N . LEU A 1 98 ? 7.870 -0.237 -8.659 1.00 82.69 98 LEU A N 1
ATOM 781 C CA . LEU A 1 98 ? 7.313 0.702 -9.635 1.00 82.69 98 LEU A CA 1
ATOM 782 C C . LEU A 1 98 ? 8.318 1.776 -10.080 1.00 82.69 98 LEU A C 1
ATOM 784 O O . LEU A 1 98 ? 8.182 2.331 -11.176 1.00 82.69 98 LEU A O 1
ATOM 788 N N . GLY A 1 99 ? 9.342 2.038 -9.264 1.00 78.38 99 GLY A N 1
ATOM 789 C CA . GLY A 1 99 ? 10.484 2.880 -9.606 1.00 78.38 99 GLY A CA 1
ATOM 790 C C . GLY A 1 99 ? 10.194 4.383 -9.555 1.00 78.38 99 GLY A C 1
ATOM 791 O O . GLY A 1 99 ? 9.311 4.848 -8.837 1.00 78.38 99 GLY A O 1
ATOM 792 N N . LYS A 1 100 ? 10.962 5.156 -10.333 1.00 75.56 100 LYS A N 1
ATOM 793 C CA . LYS A 1 100 ? 11.070 6.628 -10.235 1.00 75.56 100 LYS A CA 1
ATOM 794 C C . LYS A 1 100 ? 9.745 7.397 -10.325 1.00 75.56 100 LYS A C 1
ATOM 796 O O . LYS A 1 100 ? 9.645 8.491 -9.790 1.00 75.56 100 LYS A O 1
ATOM 801 N N . ASN A 1 101 ? 8.719 6.835 -10.965 1.00 74.31 101 ASN A N 1
ATOM 802 C CA . ASN A 1 101 ? 7.408 7.484 -11.100 1.00 74.31 101 ASN A CA 1
ATOM 803 C C . ASN A 1 101 ? 6.608 7.523 -9.786 1.00 74.31 101 ASN A C 1
ATOM 805 O O . ASN A 1 101 ? 5.678 8.313 -9.658 1.00 74.31 101 ASN A O 1
ATOM 809 N N . PHE A 1 102 ? 6.961 6.665 -8.827 1.00 78.44 102 PHE A N 1
ATOM 810 C CA . PHE A 1 102 ? 6.334 6.562 -7.506 1.00 78.44 102 PHE A CA 1
ATOM 811 C C . PHE A 1 102 ? 7.342 6.856 -6.389 1.00 78.44 102 PHE A C 1
ATOM 813 O O . PHE A 1 102 ? 7.062 6.636 -5.209 1.00 78.44 102 PHE A O 1
ATOM 820 N N . GLU A 1 103 ? 8.529 7.334 -6.761 1.00 75.12 103 GLU A N 1
ATOM 821 C CA . GLU A 1 103 ? 9.558 7.758 -5.829 1.00 75.12 103 GLU A CA 1
ATOM 822 C C . GLU A 1 103 ? 9.085 8.999 -5.066 1.00 75.12 103 GLU A C 1
ATOM 824 O O . GLU A 1 103 ? 8.460 9.901 -5.624 1.00 75.12 103 GLU A O 1
ATOM 829 N N . GLY A 1 104 ? 9.373 9.025 -3.768 1.00 80.25 104 GLY A N 1
ATOM 830 C CA . GLY A 1 104 ? 8.990 10.120 -2.887 1.00 80.25 104 GLY A CA 1
ATOM 831 C C . GLY A 1 104 ? 7.866 9.779 -1.913 1.00 80.25 104 GLY A C 1
ATOM 832 O O . GLY A 1 104 ? 7.159 8.775 -2.012 1.00 80.25 104 GLY A O 1
ATOM 833 N N . GLU A 1 105 ? 7.742 10.637 -0.911 1.00 84.12 105 GLU A N 1
ATOM 834 C CA . GLU A 1 105 ? 6.901 10.408 0.260 1.00 84.12 105 GLU A CA 1
ATOM 835 C C . GLU A 1 105 ? 5.410 10.618 -0.039 1.00 84.12 105 GLU A C 1
ATOM 837 O O . GLU A 1 105 ? 4.564 9.889 0.471 1.00 84.12 105 GLU A O 1
ATOM 842 N N . ASP A 1 106 ? 5.069 11.555 -0.927 1.00 86.62 106 ASP A N 1
ATOM 843 C CA . ASP A 1 106 ? 3.677 11.928 -1.208 1.00 86.62 106 ASP A CA 1
ATOM 844 C C . ASP A 1 106 ? 2.858 10.801 -1.849 1.00 86.62 106 ASP A C 1
ATOM 846 O O . ASP A 1 106 ? 1.694 10.592 -1.486 1.00 86.62 106 ASP A O 1
ATOM 850 N N . ALA A 1 107 ? 3.458 10.056 -2.784 1.00 87.06 107 ALA A N 1
ATOM 851 C CA . ALA A 1 107 ? 2.800 8.937 -3.453 1.00 87.06 107 ALA A CA 1
ATOM 852 C C . ALA A 1 107 ? 2.491 7.810 -2.457 1.00 87.06 107 ALA A C 1
ATOM 854 O O . ALA A 1 107 ? 1.366 7.299 -2.419 1.00 87.06 107 ALA A O 1
ATOM 855 N N . LEU A 1 108 ? 3.464 7.472 -1.605 1.00 88.69 108 LEU A N 1
ATOM 856 C CA . LEU A 1 108 ? 3.291 6.482 -0.545 1.00 88.69 108 LEU A CA 1
ATOM 857 C C . LEU A 1 108 ? 2.258 6.949 0.479 1.00 88.69 108 LEU A C 1
ATOM 859 O O . LEU A 1 108 ? 1.334 6.200 0.789 1.00 88.69 108 LEU A O 1
ATOM 863 N N . ARG A 1 109 ? 2.350 8.199 0.943 1.00 90.75 109 ARG A N 1
ATOM 864 C CA . ARG A 1 109 ? 1.418 8.780 1.917 1.00 90.75 109 ARG A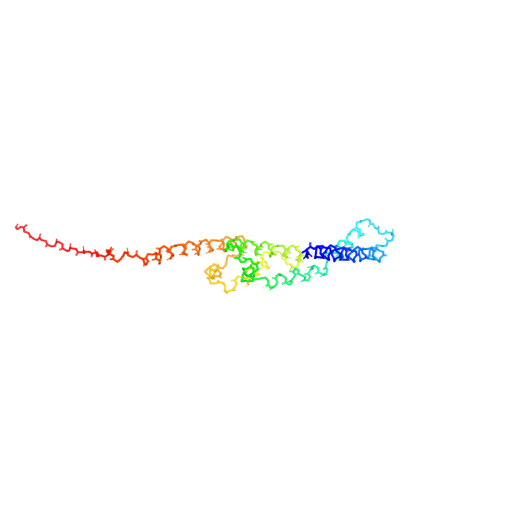 CA 1
ATOM 865 C C . ARG A 1 109 ? -0.020 8.724 1.419 1.00 90.75 109 ARG A C 1
ATOM 867 O O . ARG A 1 109 ? -0.902 8.243 2.125 1.00 90.75 109 ARG A O 1
ATOM 874 N N . THR A 1 110 ? -0.254 9.179 0.191 1.00 90.12 110 THR A N 1
ATOM 875 C CA . THR A 1 110 ? -1.591 9.201 -0.421 1.00 90.12 110 THR A CA 1
ATOM 876 C C . THR A 1 110 ? -2.164 7.793 -0.550 1.00 90.12 110 THR A C 1
ATOM 878 O O . THR A 1 110 ? -3.328 7.559 -0.224 1.00 90.12 110 THR A O 1
ATOM 881 N N . THR A 1 111 ? -1.338 6.837 -0.974 1.00 91.25 111 THR A N 1
ATOM 882 C CA . THR A 1 111 ? -1.756 5.441 -1.153 1.00 91.25 111 THR A CA 1
ATOM 883 C C . THR A 1 111 ? -2.074 4.779 0.179 1.00 91.25 111 THR A C 1
ATOM 885 O O . THR A 1 111 ? -3.104 4.125 0.303 1.00 91.25 111 THR A O 1
ATOM 888 N N . VAL A 1 112 ? -1.257 5.021 1.204 1.00 90.38 112 VAL A N 1
ATOM 889 C CA . VAL A 1 112 ? -1.496 4.548 2.572 1.00 90.38 112 VAL A CA 1
ATOM 890 C C . VAL A 1 112 ? -2.821 5.101 3.101 1.00 90.38 112 VAL A C 1
ATOM 892 O O . VAL A 1 112 ? -3.677 4.324 3.511 1.00 90.38 112 VAL A O 1
ATOM 895 N N . ILE A 1 113 ? -3.055 6.414 3.017 1.00 89.56 113 ILE A N 1
ATOM 896 C CA . ILE A 1 113 ? -4.321 7.028 3.464 1.00 89.56 113 ILE A CA 1
ATOM 897 C C . ILE A 1 113 ? -5.530 6.379 2.771 1.00 89.56 113 ILE A C 1
ATOM 899 O O . ILE A 1 113 ? -6.529 6.074 3.423 1.00 89.56 113 ILE A O 1
ATOM 903 N N . ASN A 1 114 ? -5.435 6.128 1.463 1.00 89.56 114 ASN A N 1
ATOM 904 C CA . ASN A 1 114 ? -6.502 5.475 0.706 1.00 89.56 114 ASN A CA 1
ATOM 905 C C . ASN A 1 114 ? -6.693 4.004 1.103 1.00 89.56 114 ASN A C 1
ATOM 907 O O . ASN A 1 114 ? -7.832 3.563 1.247 1.00 89.56 114 ASN A O 1
ATOM 911 N N . ALA A 1 115 ? -5.608 3.260 1.328 1.00 89.62 115 ALA A N 1
ATOM 912 C CA . ALA A 1 115 ? -5.642 1.848 1.706 1.00 89.62 115 ALA A CA 1
ATOM 913 C C . ALA A 1 115 ? -6.304 1.609 3.074 1.00 89.62 115 ALA A C 1
ATOM 915 O O . ALA A 1 115 ? -6.893 0.548 3.297 1.00 89.62 115 ALA A O 1
ATOM 916 N N . TYR A 1 116 ? -6.231 2.593 3.974 1.00 87.38 116 TYR A N 1
ATOM 917 C CA . TYR A 1 116 ? -6.841 2.549 5.305 1.00 87.38 116 TYR A CA 1
ATOM 918 C C . TYR A 1 116 ? -8.218 3.231 5.387 1.00 87.38 116 TYR A C 1
ATOM 920 O O . TYR A 1 116 ? -8.863 3.213 6.438 1.00 87.38 116 TYR A O 1
ATOM 928 N N . ARG A 1 117 ? -8.715 3.812 4.289 1.00 82.75 117 ARG A N 1
ATOM 929 C CA . ARG A 1 117 ? -10.017 4.487 4.263 1.00 82.75 117 ARG A CA 1
ATOM 930 C C . ARG A 1 117 ? -11.153 3.488 4.518 1.00 82.75 117 ARG A C 1
ATOM 932 O O . ARG A 1 117 ? -11.231 2.448 3.872 1.00 82.75 117 ARG A O 1
ATOM 939 N N . GLY A 1 118 ? -12.061 3.829 5.435 1.00 80.00 118 GLY A N 1
ATOM 940 C CA . GLY A 1 118 ? -13.204 2.980 5.798 1.00 80.00 118 GLY A CA 1
ATOM 941 C C . GLY A 1 118 ? -12.912 1.941 6.887 1.00 80.00 118 GLY A C 1
ATOM 942 O O . GLY A 1 118 ? -13.764 1.098 7.158 1.00 80.00 118 GLY A O 1
ATOM 943 N N . VAL A 1 119 ? -11.736 1.998 7.522 1.00 84.06 119 VAL A N 1
ATOM 944 C CA . VAL A 1 119 ? -11.423 1.199 8.712 1.00 84.06 119 VAL A CA 1
ATOM 945 C C . VAL A 1 119 ? -11.783 2.011 9.963 1.00 84.06 119 VAL A C 1
ATOM 947 O O . VAL A 1 119 ? -11.088 2.984 10.259 1.00 84.06 119 VAL A O 1
ATOM 950 N N . PRO A 1 120 ? -12.829 1.633 10.722 1.00 78.50 120 PRO A N 1
ATOM 951 C CA . PRO A 1 120 ? -13.290 2.421 11.872 1.00 78.50 120 PRO A CA 1
ATOM 952 C C . PRO A 1 120 ? -12.233 2.510 12.983 1.00 78.50 120 PRO A C 1
ATOM 954 O O . PRO A 1 120 ? -12.137 3.503 13.693 1.00 78.50 120 PRO A O 1
ATOM 957 N N . GLU A 1 121 ? -11.387 1.488 13.092 1.00 79.69 121 GLU A N 1
ATOM 958 C CA . GLU A 1 121 ? -10.312 1.370 14.085 1.00 79.69 121 GLU A CA 1
ATOM 959 C C . GLU A 1 121 ? -9.218 2.437 13.892 1.00 79.69 121 GLU A C 1
ATOM 961 O O . GLU A 1 121 ? -8.508 2.783 14.832 1.00 79.69 121 GLU A O 1
ATOM 966 N N . LEU A 1 122 ? -9.088 2.969 12.673 1.00 80.12 122 LEU A N 1
ATOM 967 C CA . LEU A 1 122 ? -8.022 3.888 12.263 1.00 80.12 122 LEU A CA 1
ATOM 968 C C . LEU A 1 122 ? -8.550 5.269 11.863 1.00 80.12 122 LEU A C 1
ATOM 970 O O . LEU A 1 122 ? -7.772 6.154 11.507 1.00 80.12 122 LEU A O 1
ATOM 974 N N . GLU A 1 123 ? -9.863 5.479 11.947 1.00 80.06 123 GLU A N 1
ATOM 975 C CA . GLU A 1 123 ? -10.523 6.709 11.509 1.00 80.06 123 GLU A CA 1
ATOM 976 C C . GLU A 1 123 ? -9.982 7.946 12.244 1.00 80.06 123 GLU A C 1
ATOM 978 O O . GLU A 1 123 ? -9.750 8.986 11.628 1.00 80.06 123 GLU A O 1
ATOM 983 N N . MET A 1 124 ? -9.665 7.809 13.538 1.00 76.12 124 MET A N 1
ATOM 984 C CA . MET A 1 124 ? -9.066 8.886 14.334 1.00 76.12 124 MET A CA 1
ATOM 985 C C . MET A 1 124 ? -7.657 9.276 13.861 1.00 76.12 124 MET A C 1
ATOM 987 O O . MET A 1 124 ? -7.349 10.466 13.826 1.00 76.12 124 MET A O 1
ATOM 991 N N . ALA A 1 125 ? -6.818 8.313 13.464 1.00 78.38 125 ALA A N 1
ATOM 992 C CA . ALA A 1 125 ? -5.482 8.601 12.927 1.00 78.38 125 ALA A CA 1
ATOM 993 C C . ALA A 1 125 ? -5.549 9.234 11.528 1.00 78.38 125 ALA A C 1
ATOM 995 O O . ALA A 1 125 ? -4.718 10.068 11.170 1.00 78.38 125 ALA A O 1
ATOM 996 N N . LEU A 1 126 ? -6.564 8.875 10.739 1.00 81.31 126 LEU A N 1
ATOM 997 C CA . LEU A 1 126 ? -6.758 9.392 9.383 1.00 81.31 126 LEU A CA 1
ATOM 998 C C . LEU A 1 126 ? -7.467 10.753 9.333 1.00 81.31 126 LEU A C 1
ATOM 1000 O O . LEU A 1 126 ? -7.490 11.373 8.271 1.00 81.31 126 LEU A O 1
ATOM 1004 N N . PHE A 1 127 ? -8.028 11.239 10.447 1.00 77.69 127 PHE A N 1
ATOM 1005 C CA . PHE A 1 127 ? -8.712 12.537 10.498 1.00 77.69 127 PHE A CA 1
ATOM 1006 C C . PHE A 1 127 ? -7.757 13.716 10.262 1.00 77.69 127 PHE A C 1
ATOM 1008 O O . PHE A 1 127 ? -8.105 14.688 9.591 1.00 77.69 127 PHE A O 1
ATOM 1015 N N . LYS A 1 128 ? -6.532 13.627 10.788 1.00 78.69 128 LYS A N 1
ATOM 1016 C CA . LYS A 1 128 ? -5.459 14.591 10.532 1.00 78.69 128 LYS A CA 1
ATOM 1017 C C . LYS A 1 128 ? -4.143 13.831 10.345 1.00 78.69 128 LYS A C 1
ATOM 1019 O O . LYS A 1 128 ? -3.368 13.740 11.295 1.00 78.69 128 LYS A O 1
ATOM 1024 N N . PRO A 1 129 ? -3.894 13.280 9.146 1.00 78.81 129 PRO A N 1
ATOM 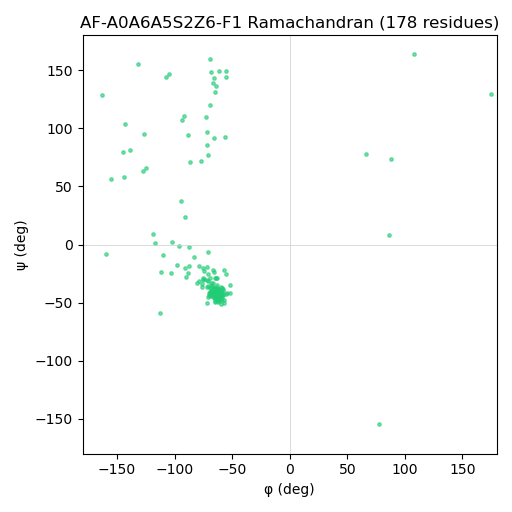1025 C CA . PRO A 1 129 ? -2.701 12.487 8.908 1.00 78.81 129 PRO A CA 1
ATOM 1026 C C . PRO A 1 129 ? -1.456 13.367 9.024 1.00 78.81 129 PRO A C 1
ATOM 1028 O O . PRO A 1 129 ? -1.460 14.529 8.599 1.00 78.81 129 PRO A O 1
ATOM 1031 N N . ALA A 1 130 ? -0.381 12.808 9.578 1.00 82.94 130 ALA A N 1
ATOM 1032 C CA . ALA A 1 130 ? 0.919 13.459 9.577 1.00 82.94 130 ALA A CA 1
ATOM 1033 C C . ALA A 1 130 ? 1.353 13.830 8.149 1.00 82.94 130 ALA A C 1
ATOM 1035 O O . ALA A 1 130 ? 1.029 13.155 7.170 1.00 82.94 130 ALA A O 1
ATOM 1036 N N . THR A 1 131 ? 2.120 14.913 8.030 1.00 82.25 131 THR A N 1
ATOM 1037 C CA . THR A 1 131 ? 2.638 15.389 6.739 1.00 82.25 131 THR A CA 1
ATOM 1038 C C . THR A 1 131 ? 3.730 14.478 6.177 1.00 82.25 131 THR A C 1
ATOM 1040 O O . THR A 1 131 ? 3.897 14.414 4.959 1.00 82.25 131 THR A O 1
ATOM 1043 N N . ILE A 1 132 ? 4.416 13.751 7.063 1.00 86.94 132 ILE A N 1
ATOM 1044 C CA . ILE A 1 132 ? 5.481 12.789 6.767 1.00 86.94 132 ILE A CA 1
ATOM 1045 C C . ILE A 1 132 ? 4.996 11.345 6.983 1.00 86.94 132 ILE A C 1
ATOM 1047 O O . ILE A 1 132 ? 4.226 11.068 7.904 1.00 86.94 132 ILE A O 1
ATOM 1051 N N . CYS A 1 133 ? 5.456 10.415 6.149 1.00 86.25 133 CYS A N 1
ATOM 1052 C CA . CYS A 1 133 ? 5.181 8.983 6.191 1.00 86.25 133 CYS A CA 1
ATOM 1053 C C . CYS A 1 133 ? 5.606 8.345 7.510 1.00 86.25 133 CYS A C 1
ATOM 1055 O O . CYS A 1 133 ? 4.847 7.542 8.039 1.00 86.25 133 CYS A O 1
ATOM 1057 N N . GLU A 1 134 ? 6.770 8.698 8.065 1.00 87.06 134 GLU A N 1
ATOM 1058 C CA . GLU A 1 134 ? 7.183 8.131 9.358 1.00 87.06 134 GLU A CA 1
ATOM 1059 C C . GLU A 1 134 ? 6.199 8.489 10.474 1.00 87.06 134 GLU A C 1
ATOM 1061 O O . GLU A 1 134 ? 5.770 7.614 11.227 1.00 87.06 134 GLU A O 1
ATOM 1066 N N . GLY A 1 135 ? 5.776 9.756 10.519 1.00 87.19 135 GLY A N 1
ATOM 1067 C CA . GLY A 1 135 ? 4.734 10.216 11.435 1.00 87.19 135 GLY A CA 1
ATOM 1068 C C . GLY A 1 135 ? 3.417 9.480 11.196 1.00 87.19 135 GLY A C 1
ATOM 1069 O O . GLY A 1 135 ? 2.832 8.958 12.136 1.00 87.19 135 GLY A O 1
ATOM 1070 N N . LEU A 1 136 ? 3.007 9.332 9.932 1.00 88.62 136 LEU A N 1
ATOM 1071 C CA . LEU A 1 136 ? 1.770 8.636 9.575 1.00 88.62 136 LEU A CA 1
ATOM 1072 C C . LEU A 1 136 ? 1.799 7.171 10.026 1.00 88.62 136 LEU A C 1
ATOM 1074 O O . LEU A 1 136 ? 0.813 6.663 10.549 1.00 88.62 136 LEU A O 1
ATOM 1078 N N . PHE A 1 137 ? 2.924 6.477 9.848 1.00 89.50 137 PHE A N 1
ATOM 1079 C CA . PHE A 1 137 ? 3.068 5.089 10.285 1.00 89.50 137 PHE A CA 1
ATOM 1080 C C . PHE A 1 137 ? 3.076 4.965 11.805 1.00 89.50 137 PHE A C 1
ATOM 1082 O O . PHE A 1 137 ? 2.521 4.002 12.331 1.00 89.50 137 PHE A O 1
ATOM 1089 N N . SER A 1 138 ? 3.680 5.925 12.509 1.00 89.38 138 SER A N 1
ATOM 1090 C CA . SER A 1 138 ? 3.619 5.989 13.969 1.00 89.38 138 SER A CA 1
ATOM 1091 C C . SER A 1 138 ? 2.180 6.177 14.448 1.00 89.38 138 SER A C 1
ATOM 1093 O O . SER A 1 138 ? 1.711 5.394 15.270 1.00 89.38 138 SER A O 1
ATOM 1095 N N . ASP A 1 139 ? 1.456 7.142 13.880 1.00 89.19 139 ASP A N 1
ATOM 1096 C CA . ASP A 1 139 ? 0.067 7.440 14.245 1.00 89.19 139 ASP A CA 1
ATOM 1097 C C . ASP A 1 139 ? -0.852 6.237 13.997 1.00 89.19 139 ASP A C 1
ATOM 1099 O O . ASP A 1 139 ? -1.681 5.896 14.843 1.00 89.19 139 ASP A O 1
ATOM 1103 N N . LEU A 1 140 ? -0.675 5.543 12.865 1.00 88.62 140 LEU A N 1
ATOM 1104 C CA . LEU A 1 140 ? -1.431 4.329 12.551 1.00 88.62 140 LEU A CA 1
ATOM 1105 C C . LEU A 1 140 ? -1.145 3.201 13.550 1.00 88.62 140 LEU A C 1
ATOM 1107 O O . LEU A 1 140 ? -2.080 2.549 14.013 1.00 88.62 140 LEU A O 1
ATOM 1111 N N . ARG A 1 141 ? 0.123 2.975 13.919 1.00 89.50 141 ARG A N 1
ATOM 1112 C CA . ARG A 1 141 ? 0.481 1.967 14.933 1.00 89.50 141 ARG A CA 1
ATOM 1113 C C . ARG A 1 141 ? -0.125 2.305 16.292 1.00 89.50 141 ARG A C 1
ATOM 1115 O O . ARG A 1 141 ? -0.755 1.439 16.894 1.00 89.50 141 ARG A O 1
ATOM 1122 N N . SER A 1 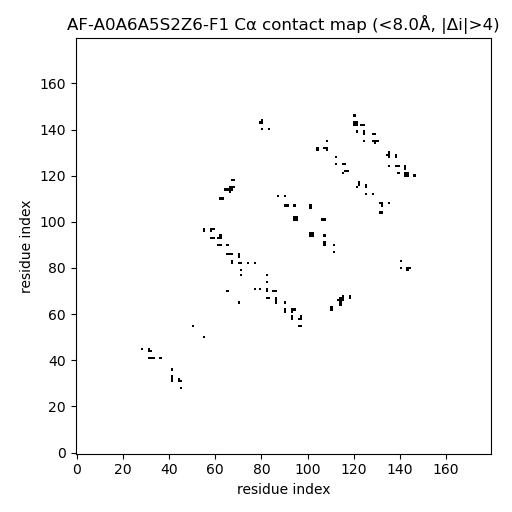142 ? -0.010 3.557 16.730 1.00 89.06 142 SER A N 1
ATOM 1123 C CA . SER A 1 142 ? -0.599 4.014 17.991 1.00 89.06 142 SER A CA 1
ATOM 1124 C C . SER A 1 142 ? -2.123 3.889 17.998 1.00 89.06 142 SER A C 1
ATOM 1126 O O . SER A 1 142 ? -2.691 3.489 19.009 1.00 89.06 142 SER A O 1
ATOM 1128 N N . ALA A 1 143 ? -2.802 4.157 16.880 1.00 87.88 143 ALA A N 1
ATOM 1129 C CA . ALA A 1 143 ? -4.248 3.961 16.785 1.00 87.88 143 ALA A CA 1
ATOM 1130 C C . ALA A 1 143 ? -4.652 2.486 16.917 1.00 87.88 143 ALA A C 1
ATOM 1132 O O . ALA A 1 143 ? -5.605 2.185 17.638 1.00 87.88 143 ALA A O 1
ATOM 1133 N N . VAL A 1 144 ? -3.901 1.559 16.308 1.00 87.69 144 VAL A N 1
ATOM 1134 C CA . VAL A 1 144 ? -4.123 0.116 16.514 1.00 87.69 144 VAL A CA 1
ATOM 1135 C C . VAL A 1 144 ? -3.913 -0.269 17.977 1.00 87.69 144 VAL A C 1
ATOM 1137 O O . VAL A 1 144 ? -4.740 -0.978 18.546 1.00 87.69 144 VAL A O 1
ATOM 1140 N N . GLU A 1 145 ? -2.842 0.206 18.612 1.00 87.31 145 GLU A N 1
ATOM 1141 C CA . GLU A 1 145 ? -2.565 -0.071 20.027 1.00 87.31 145 GLU A CA 1
ATOM 1142 C C . GLU A 1 145 ? -3.664 0.472 20.947 1.00 87.31 145 GLU A C 1
ATOM 1144 O O . GLU A 1 145 ? -4.144 -0.241 21.829 1.00 87.31 145 GLU A O 1
ATOM 1149 N N . MET A 1 146 ? -4.121 1.705 20.709 1.00 86.44 146 MET A N 1
ATOM 1150 C CA . MET A 1 146 ? -5.237 2.305 21.442 1.00 86.44 146 MET A CA 1
ATOM 1151 C C . MET A 1 146 ? -6.529 1.512 21.249 1.00 86.44 146 MET A C 1
ATOM 1153 O O . MET A 1 146 ? -7.257 1.293 22.217 1.00 86.44 146 MET A O 1
ATOM 1157 N N . HIS A 1 147 ? -6.808 1.053 20.028 1.00 86.00 147 HIS A N 1
ATOM 1158 C CA . HIS A 1 147 ? -7.976 0.227 19.744 1.00 86.00 147 HIS A CA 1
ATOM 1159 C C . HIS A 1 147 ? -7.922 -1.111 20.494 1.00 86.00 147 HIS A C 1
ATOM 1161 O O . HIS A 1 147 ? -8.899 -1.502 21.133 1.00 86.00 147 HIS A O 1
ATOM 1167 N N . LEU A 1 148 ? -6.769 -1.786 20.484 1.00 85.25 148 LEU A N 1
ATOM 1168 C CA . LEU A 1 148 ? -6.560 -3.036 21.221 1.00 85.25 148 LEU A CA 1
ATOM 1169 C C . LEU A 1 148 ? -6.699 -2.834 22.739 1.00 85.25 148 LEU A C 1
ATOM 1171 O O . LEU A 1 148 ? -7.342 -3.640 23.413 1.00 85.25 148 LEU A O 1
ATOM 1175 N N . ALA A 1 149 ? -6.160 -1.735 23.276 1.00 83.31 149 ALA A N 1
ATOM 1176 C CA . ALA A 1 149 ? -6.307 -1.384 24.686 1.00 83.31 149 ALA A CA 1
ATOM 1177 C C . ALA A 1 149 ? -7.778 -1.136 25.063 1.00 83.31 149 ALA A C 1
ATOM 1179 O O . ALA A 1 149 ? -8.246 -1.644 26.081 1.00 83.31 149 ALA A O 1
ATOM 1180 N N . GLN A 1 150 ? -8.526 -0.416 24.219 1.00 80.88 150 GLN A N 1
ATOM 1181 C CA . GLN A 1 150 ? -9.957 -0.178 24.418 1.00 80.88 150 GLN A CA 1
ATOM 1182 C C . GLN A 1 150 ? -10.764 -1.477 24.383 1.00 80.88 150 GLN A C 1
ATOM 1184 O O . GLN A 1 150 ? -11.585 -1.686 25.272 1.00 80.88 150 GLN A O 1
ATOM 1189 N N . GLN A 1 151 ? -10.504 -2.376 23.426 1.00 77.44 151 GLN A N 1
ATOM 1190 C CA . GLN A 1 151 ? -11.173 -3.680 23.376 1.00 77.44 151 GLN A CA 1
ATOM 1191 C C . GLN A 1 151 ? -10.941 -4.489 24.655 1.00 77.44 151 GLN A C 1
ATOM 1193 O O . GLN A 1 151 ? -11.892 -5.039 25.212 1.00 77.44 151 GLN A O 1
ATOM 1198 N N . HIS A 1 152 ? -9.705 -4.514 25.161 1.00 73.75 152 HIS A N 1
ATOM 1199 C CA . HIS A 1 152 ? -9.386 -5.191 26.415 1.00 73.75 152 HIS A CA 1
ATOM 1200 C C . HIS A 1 152 ? -10.137 -4.565 27.603 1.00 73.75 152 HIS A C 1
ATOM 1202 O O . HIS A 1 152 ? -10.726 -5.280 28.413 1.00 73.75 152 HIS A O 1
ATOM 1208 N N . THR A 1 153 ? -10.198 -3.232 27.696 1.00 72.38 153 THR A N 1
ATOM 1209 C CA . THR A 1 153 ? -10.977 -2.544 28.740 1.00 72.38 153 THR A CA 1
ATOM 1210 C C . THR A 1 153 ? -12.476 -2.832 28.632 1.00 72.38 153 THR A C 1
ATOM 1212 O O . THR A 1 153 ? -13.111 -3.123 29.644 1.00 72.38 153 THR A O 1
ATOM 1215 N N . THR A 1 154 ? -13.055 -2.803 27.429 1.00 69.19 154 THR A N 1
ATOM 1216 C CA . THR A 1 154 ? -14.475 -3.119 27.209 1.00 69.19 154 THR A CA 1
ATOM 1217 C C . THR A 1 154 ? -14.784 -4.578 27.538 1.00 69.19 154 THR A C 1
ATOM 1219 O O . THR A 1 154 ? -15.816 -4.852 28.146 1.00 69.19 154 THR A O 1
ATOM 1222 N N . GLN A 1 155 ? -13.887 -5.513 27.216 1.00 61.59 155 GLN A N 1
ATOM 1223 C CA . GLN A 1 155 ? -14.047 -6.924 27.565 1.00 61.59 155 GLN A CA 1
ATOM 1224 C C . GLN A 1 155 ? -13.967 -7.159 29.078 1.00 61.59 155 GLN A 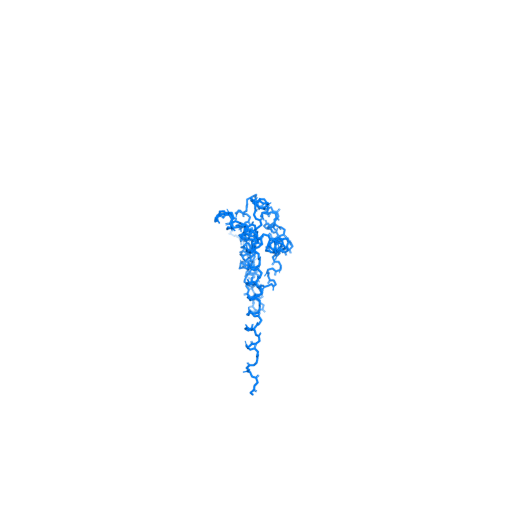C 1
ATOM 1226 O O . GLN A 1 155 ? -14.722 -7.972 29.598 1.00 61.59 155 GLN A O 1
ATOM 1231 N N . MET A 1 156 ? -13.136 -6.406 29.803 1.00 61.44 156 MET A N 1
ATOM 1232 C CA . MET A 1 156 ? -13.112 -6.435 31.273 1.00 61.44 156 MET A CA 1
ATOM 1233 C C . MET A 1 156 ? -14.391 -5.836 31.883 1.00 61.44 156 MET A C 1
ATOM 1235 O O . MET A 1 156 ? -14.861 -6.318 32.910 1.00 61.44 156 MET A O 1
ATOM 1239 N N . LEU A 1 157 ? -14.992 -4.828 31.237 1.00 59.25 157 LEU A N 1
ATOM 1240 C CA . LEU A 1 157 ? -16.247 -4.209 31.681 1.00 59.25 157 LEU A CA 1
ATOM 1241 C C . LEU A 1 157 ? -17.489 -5.077 31.370 1.00 59.25 157 LEU A C 1
ATOM 1243 O O . LEU A 1 157 ? -18.415 -5.120 32.172 1.00 59.25 157 LEU A O 1
ATOM 1247 N N . MET A 1 158 ? -17.513 -5.784 30.229 1.00 54.19 158 MET A N 1
ATOM 1248 C CA . MET A 1 158 ? -18.613 -6.679 29.808 1.00 54.19 158 MET A CA 1
ATOM 1249 C C . MET A 1 158 ? -18.447 -8.141 30.255 1.00 54.19 158 MET A C 1
ATOM 1251 O O . MET A 1 158 ? -19.430 -8.877 30.309 1.00 54.19 158 MET A O 1
ATOM 1255 N N . GLY A 1 159 ? -17.231 -8.579 30.593 1.00 46.00 159 GLY A N 1
ATOM 1256 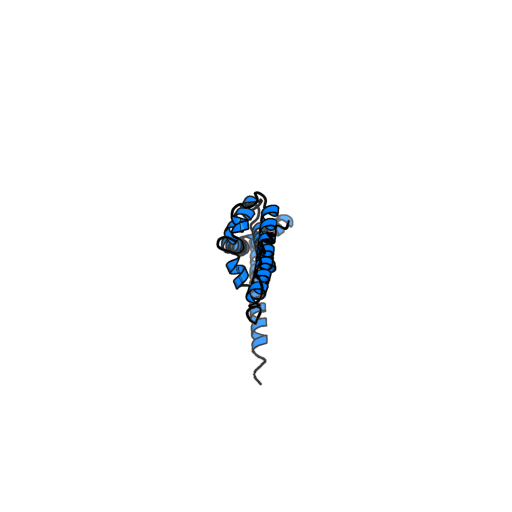C CA . GLY A 1 159 ? -16.939 -9.908 31.144 1.00 46.00 159 GLY A CA 1
ATOM 1257 C C . GLY A 1 159 ? -17.426 -10.099 32.585 1.00 46.00 159 GLY A C 1
ATOM 1258 O O . GLY A 1 159 ? -17.398 -11.214 33.097 1.00 46.00 159 GLY A O 1
ATOM 1259 N N . SER A 1 160 ? -17.930 -9.037 33.220 1.00 43.53 160 SER A N 1
ATOM 1260 C CA . SER A 1 160 ? -18.535 -9.051 34.555 1.00 43.53 160 SER A CA 1
ATOM 1261 C C . SER A 1 160 ? -20.066 -9.210 34.516 1.00 43.53 160 SER A C 1
ATOM 1263 O O . SER A 1 160 ? -20.775 -8.626 35.332 1.00 43.53 160 SER A O 1
ATOM 1265 N N . ASN A 1 161 ? -20.596 -10.024 33.598 1.00 41.81 161 ASN A N 1
ATOM 1266 C CA . ASN A 1 161 ? -22.016 -10.412 33.598 1.00 41.81 161 ASN A CA 1
ATOM 1267 C C . ASN A 1 161 ? -22.306 -11.703 34.388 1.00 41.81 161 ASN A C 1
ATOM 1269 O O . ASN A 1 161 ? -23.342 -12.334 34.197 1.00 41.81 161 ASN A O 1
ATOM 1273 N N . THR A 1 162 ? -21.444 -12.067 35.340 1.00 47.91 162 THR A N 1
ATOM 1274 C CA . THR A 1 162 ? -21.844 -12.913 36.470 1.00 47.91 162 THR A CA 1
ATOM 1275 C C . THR A 1 162 ? -21.450 -12.239 37.780 1.00 47.91 162 THR A C 1
ATOM 1277 O O . THR A 1 162 ? -20.331 -12.392 38.257 1.00 47.91 162 THR A O 1
ATOM 1280 N N . VAL A 1 163 ? -22.431 -11.528 38.345 1.00 46.03 163 VAL A N 1
ATOM 1281 C CA . VAL A 1 163 ? -22.545 -11.123 39.754 1.00 46.03 163 VAL A CA 1
ATOM 1282 C C . VAL A 1 163 ? -21.487 -10.132 40.255 1.00 46.03 163 VAL A C 1
ATOM 1284 O O . VAL A 1 163 ? -20.602 -10.504 41.010 1.00 46.03 163 VAL A O 1
ATOM 1287 N N . MET A 1 164 ? -21.648 -8.851 39.921 1.00 41.47 164 MET A N 1
ATOM 1288 C CA . MET A 1 164 ? -21.304 -7.740 40.826 1.00 41.47 164 MET A CA 1
ATOM 1289 C C . MET A 1 164 ? -22.325 -6.612 40.629 1.00 41.47 164 MET A C 1
ATOM 1291 O O . MET A 1 164 ? -22.007 -5.481 40.272 1.00 41.47 164 MET A O 1
ATOM 1295 N N . GLU A 1 165 ? -23.595 -6.951 40.839 1.00 42.88 165 GLU A N 1
ATOM 1296 C CA . GLU A 1 165 ? -24.615 -5.972 41.198 1.00 42.88 165 GLU A CA 1
ATOM 1297 C C . GLU A 1 165 ? -24.415 -5.653 42.680 1.00 42.88 165 GLU A C 1
ATOM 1299 O O . GLU A 1 165 ? -25.142 -6.145 43.530 1.00 42.88 165 GLU A O 1
ATOM 1304 N N . ASP A 1 166 ? -23.347 -4.926 43.006 1.00 51.19 166 ASP A N 1
ATOM 1305 C CA . ASP A 1 166 ? -23.275 -4.256 44.294 1.00 51.19 166 ASP A CA 1
ATOM 1306 C C . ASP A 1 166 ? -22.206 -3.159 44.320 1.00 51.19 166 ASP A C 1
ATOM 1308 O O . ASP A 1 166 ? -21.027 -3.379 44.053 1.00 51.19 166 ASP A O 1
ATOM 1312 N N . GLN A 1 167 ? -22.664 -1.987 44.760 1.00 55.72 167 GLN A N 1
ATOM 1313 C CA . GLN A 1 167 ? -21.882 -0.926 45.397 1.00 55.72 167 GLN A CA 1
ATOM 1314 C C . GLN A 1 167 ? -21.213 0.128 44.503 1.00 55.72 167 GLN A C 1
ATOM 1316 O O . GLN A 1 167 ? -19.999 0.305 44.492 1.00 55.72 167 GLN A O 1
ATOM 1321 N N . TYR A 1 168 ? -22.054 1.015 43.964 1.00 51.53 168 TYR A N 1
ATOM 1322 C CA . TYR A 1 168 ? -21.749 2.452 43.981 1.0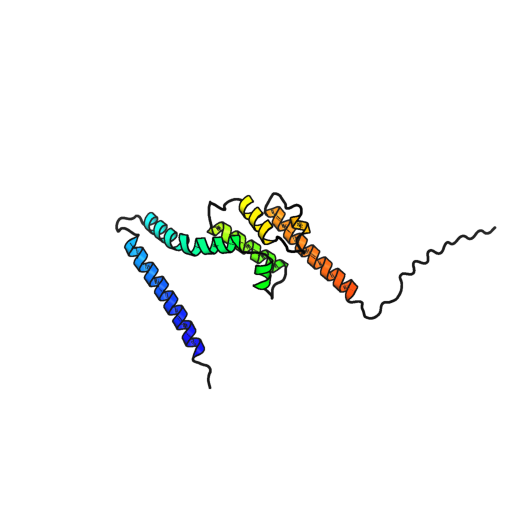0 51.53 168 TYR A CA 1
ATOM 1323 C C . TYR A 1 168 ? -22.892 3.252 44.622 1.00 51.53 168 TYR A C 1
ATOM 1325 O O . TYR A 1 168 ? -23.532 4.084 43.984 1.00 51.53 168 TYR A O 1
ATOM 1333 N N . TYR A 1 169 ? -23.127 3.038 45.920 1.00 48.00 169 TYR A N 1
ATOM 1334 C CA . TYR A 1 169 ? -23.793 4.044 46.748 1.00 48.00 169 TYR A CA 1
ATOM 1335 C C . TYR A 1 169 ? -22.726 4.982 47.317 1.00 48.00 169 TYR A C 1
ATOM 1337 O O . TYR A 1 169 ? -22.130 4.719 48.358 1.00 48.00 169 TYR A O 1
ATOM 1345 N N . LEU A 1 170 ? -22.476 6.099 46.631 1.00 51.91 170 LEU A N 1
ATOM 1346 C CA . LEU A 1 170 ? -21.824 7.246 47.259 1.00 51.91 170 LEU A CA 1
ATOM 1347 C C . LEU A 1 170 ? -22.834 7.888 48.221 1.00 51.91 170 LEU A C 1
ATOM 1349 O O . LEU A 1 170 ? -23.548 8.821 47.850 1.00 51.91 170 LEU A O 1
ATOM 1353 N N . ASP A 1 171 ? -22.908 7.375 49.452 1.00 51.50 171 ASP A N 1
ATOM 1354 C CA . ASP A 1 171 ? -23.610 8.035 50.553 1.00 51.50 171 ASP A CA 1
ATOM 1355 C C . ASP A 1 171 ? -22.869 9.340 50.885 1.00 51.50 171 ASP A C 1
ATOM 1357 O O . ASP A 1 171 ? -21.902 9.375 51.651 1.00 51.50 171 ASP A O 1
ATOM 1361 N N . ARG A 1 172 ? -23.287 10.448 50.259 1.00 56.88 172 ARG A N 1
ATOM 1362 C CA . ARG A 1 172 ? -22.916 11.796 50.708 1.00 56.88 172 ARG A CA 1
ATOM 1363 C C . ARG A 1 172 ? -23.662 12.074 52.006 1.00 56.88 172 ARG A C 1
ATOM 1365 O O . ARG A 1 172 ? -24.640 12.823 52.024 1.00 56.88 172 ARG A O 1
ATOM 1372 N N . ARG A 1 173 ? -23.182 11.506 53.110 1.00 53.47 173 ARG A N 1
ATOM 1373 C CA . ARG A 1 173 ? -23.704 11.840 54.429 1.00 53.47 173 ARG A CA 1
ATOM 1374 C C . ARG A 1 173 ? -23.254 13.245 54.813 1.00 53.47 173 ARG A C 1
ATOM 1376 O O . ARG A 1 173 ? -22.157 13.479 55.313 1.00 53.47 173 ARG A O 1
ATOM 1383 N N . TYR A 1 174 ? -24.161 14.180 54.566 1.00 53.03 174 TYR A N 1
ATOM 1384 C CA . TYR A 1 174 ? -24.208 15.520 55.128 1.00 53.03 174 TYR A CA 1
ATOM 1385 C C . TYR A 1 174 ? -24.220 15.402 56.663 1.00 53.03 174 TYR A C 1
ATOM 1387 O O . TYR A 1 174 ? -25.275 15.238 57.270 1.00 53.03 174 TYR A O 1
ATOM 1395 N N . ASN A 1 175 ? -23.058 15.441 57.322 1.00 53.97 175 ASN A N 1
ATOM 1396 C CA . ASN A 1 175 ? -23.014 15.527 58.782 1.00 53.97 175 ASN A CA 1
ATOM 1397 C C . ASN A 1 175 ? -23.082 16.996 59.207 1.00 53.97 175 ASN A C 1
ATOM 1399 O O . ASN A 1 175 ? -22.110 17.595 59.660 1.00 53.97 175 ASN A O 1
ATOM 1403 N N . GLY A 1 176 ? -24.264 17.584 59.031 1.00 62.81 176 GLY A N 1
ATOM 1404 C CA . GLY A 1 176 ? -24.660 18.716 59.846 1.00 62.81 176 GLY A CA 1
ATOM 1405 C C . GLY A 1 176 ? -24.968 18.189 61.238 1.00 62.81 176 GLY A C 1
ATOM 1406 O O . GLY A 1 176 ? -25.981 17.526 61.418 1.00 62.81 176 GLY A O 1
ATOM 1407 N N . ASN A 1 177 ? -24.125 18.493 62.222 1.00 53.97 177 ASN A N 1
ATOM 1408 C CA . ASN A 1 177 ? -24.582 18.478 63.602 1.00 53.97 177 ASN A CA 1
ATOM 1409 C C . ASN A 1 177 ? -23.943 19.606 64.410 1.00 53.97 177 ASN A C 1
ATOM 1411 O O . ASN A 1 177 ? -22.786 19.557 64.820 1.00 53.97 177 ASN A O 1
ATOM 1415 N N . ARG A 1 178 ? -24.778 20.624 64.636 1.00 52.62 178 ARG A N 1
ATOM 1416 C CA . ARG A 1 178 ? -24.721 21.533 65.779 1.00 52.62 178 ARG A CA 1
ATOM 1417 C C . ARG A 1 178 ? -24.757 20.735 67.086 1.00 52.62 178 ARG A C 1
ATOM 1419 O O . ARG A 1 178 ? -25.532 19.785 67.180 1.00 52.62 178 ARG A O 1
ATOM 1426 N N . ARG A 1 179 ? -24.030 21.218 68.095 1.00 51.06 179 ARG A N 1
ATOM 1427 C CA . ARG A 1 179 ? -24.324 21.203 69.548 1.00 51.06 179 ARG A CA 1
ATOM 1428 C C . ARG A 1 179 ? -23.083 21.788 70.244 1.00 51.06 179 ARG A C 1
ATOM 1430 O O . ARG A 1 179 ? -21.991 21.344 69.925 1.00 51.06 179 ARG A O 1
ATOM 1437 N N . GLY A 1 180 ? -23.144 22.766 71.140 1.00 43.12 180 GLY A N 1
ATOM 1438 C CA . GLY A 1 180 ? -24.227 23.551 71.731 1.00 43.12 180 GLY A CA 1
ATOM 1439 C C . GLY A 1 180 ? -23.618 24.763 72.434 1.00 43.12 180 GLY A C 1
ATOM 1440 O O . GLY A 1 180 ? -22.371 24.870 72.425 1.00 43.12 180 GLY A O 1
#

Mean predicted aligned error: 16.77 Å

Foldseek 3Di:
DPPDPPVVVVVVVVVVVVVVVVVVLVVCLVVPDDPPDDPVRSVVSSVCVVQPDPVLVVLVCCLQPQALVVLCVVCVPDASLVSLVVSLVSNVVSLVSNPDVCPDFPSSQVSSLVRHPPPPLCVVCSVDDDPGPVSNSVSSNVSSVVSVVVVVVVCVVVVPPDDDPDDDPPPPPPPDDDDD

pLDDT: mean 73.31, std 15.6, range [41.47, 92.31]

Nearest PDB structures (foldseek):
  1zaf-assembly1_B  TM=3.041E-01  e=6.710E+00  Homo sapiens
  2nv7-assembly1_B  TM=1.674E-01  e=3.202E+00  Homo sapiens
  1x78-assembly1_B  TM=2.148E-01  e=5.726E+00  Homo sapiens

Secondary structure (DSSP, 8-state):
---SHHHHHHHHHHHHHHHHHHHHHHHHHHHH--TT--HHHHHHHHHHHHHHSHHHHHHHHHHHH--HHHHHHH-TTS-HHHHHHHHHHHHHHHHHHHGGGG-SHHHHHHHHHHHTTT-GGGHHHHHS--SSHHHHHHHHHHHHHHHHHHHHHHHHHHS--SS-----------------

Sequence (180 aa):
MADDQSSSSSSVADAADAQEQLHGSKTFYIQVVERDDSFASAYTAIKNHFNHDVHHQHYYTDWTTTTFARTRTENPNKGLHEVLQILLDKLQLCQRALGKNFEGEDALRTTVINAYRGVPELEMALFKPATICEGLFSDLRSAVEMHLAQQHTTQMLMGSNTVMEDQYYLDRRYNGNRRG

Radius of gyration: 29.08 Å; Cα contacts (8 Å, |Δi|>4): 94; chains: 1; bounding box: 54×71×102 Å

Solvent-accessible surface area (backbone atoms only — not comparable to full-atom values): 10742 Å² total; per-residue (Å²): 143,87,84,74,70,71,70,61,56,54,58,51,51,56,49,48,53,52,48,51,53,51,51,55,52,53,55,46,51,70,74,71,45,58,97,83,53,51,72,67,56,40,50,48,54,52,53,42,67,76,53,55,56,76,57,34,53,50,34,50,50,48,56,75,65,53,29,52,69,55,47,38,69,77,37,75,91,52,53,74,69,56,39,51,51,53,50,52,53,50,46,54,50,22,36,65,66,61,32,80,89,43,62,62,60,66,56,53,43,54,45,51,57,57,23,48,60,92,39,80,69,42,44,77,41,63,74,68,59,53,96,45,52,71,51,35,53,49,42,48,51,50,29,50,52,52,45,53,52,49,52,53,52,51,48,61,67,63,66,56,80,74,83,72,93,72,86,86,76,83,77,81,76,79,80,84,74,90,84,133

Organism: NCBI:txid706981